Protein AF-0000000079857969 (afdb_homodimer)

Foldseek 3Di:
DEEEEEEAAQLCRVVLQVVLCVVQVFAEDELVNLLVLCVVVPNNVLSVCLVPDFLDDDDPLVPVCPPVLVVSLVVVLVSLCVSQVVHRYYYYASCCLPSVVPPPLYFYEYTYEDPVSSQVRQCVVVVDDSVVSVVVRVVVVVRRQSSNCSNRVDGRPPPVSGPYYDHCHVQPSVVVSVVVVVVSVVD/DEEEEEEAAQLCRVVLQVVLCVVQVFAEDELVNLLVLCVVVPNNVLSVCLVPVFLDDDDVLVPVCDPVLVVSLVVVLVSLCVSQVVHRYYYYASCCLPSVVPPPLYFYEYTYEDPVSSQVRQCVVVVDDSVVSVVVRVVVVVRRQSSNCSNRVDGRPPPVSGPYYDHCHVQPSVVVSVVVVVVSVVD

Sequence (374 aa):
MIISIGRQTGSGGREIAYKLSNELNFTYLNKEKLLQKAKDFGYFEEMNRLYKEKPVNSLLQAIVKNEVALEKKDNIRKIYNELTKDGDYIIVGRCANYFLRQNSDFLSVFLHASAEFKTKRIMQQENLNKQNALEYMELEDTNRESFHNYYTNEKWGDSIYYDLCIDTSKFGIEKTIKFIINAIKNLMIISIGRQTGSGGREIAYKLSNELNFTYLNKEKLLQKAKDFGYFEEMNRLYKEKPVNSLLQAIVKNEVALEKKDNIRKIYNELTKDGDYIIVGRCANYFLRQNSDFLSVFLHASAEFKTKRIMQQENLNKQNALEYMELEDTNRESFHNYYTNEKWGDSIYYDLCIDTSKFGIEKTIKFIINAIKNL

Solvent-accessible surface area (backbone atoms only — not comparable to full-atom values): 19587 Å² total; per-residue (Å²): 74,38,35,21,38,38,56,41,66,44,32,46,44,68,60,40,48,51,53,44,18,62,76,68,71,29,47,67,30,43,68,69,52,44,46,51,51,27,44,77,73,71,40,30,70,67,55,48,45,66,73,62,58,63,70,69,72,81,72,69,56,58,64,69,28,54,65,56,40,44,55,51,46,52,51,52,28,50,49,55,47,64,79,50,66,84,44,37,37,34,34,53,39,91,52,38,47,67,56,47,58,84,45,87,58,52,47,28,35,35,32,29,51,47,69,68,56,15,42,56,45,35,19,64,76,69,70,38,55,71,69,56,26,50,50,50,36,50,52,53,41,49,52,50,36,42,45,33,33,68,76,65,74,44,67,69,67,34,32,88,73,32,46,33,30,41,25,28,61,76,49,32,66,68,52,47,43,50,48,52,53,51,49,61,72,61,99,74,39,34,22,38,38,57,42,66,45,31,47,44,69,60,40,48,50,52,46,16,62,76,68,71,29,47,66,30,43,69,68,52,45,46,50,51,27,44,76,73,71,40,30,69,67,54,48,46,65,74,62,58,62,70,70,71,80,72,67,54,59,64,67,28,56,66,57,39,44,54,52,46,52,51,49,27,51,49,53,47,64,76,48,66,85,44,37,35,33,34,52,38,89,52,40,46,65,54,46,58,84,47,86,59,51,46,28,34,34,33,30,49,46,68,67,53,15,40,56,45,36,19,65,76,68,69,37,56,73,69,56,25,51,51,50,36,50,52,52,41,49,52,52,36,42,44,34,33,67,76,65,74,42,68,68,67,35,32,87,72,32,46,32,30,40,26,29,64,76,49,32,65,68,52,46,43,51,49,52,51,51,51,61,72,61,97

Structure (mmCIF, N/CA/C/O backbone):
data_AF-0000000079857969-model_v1
#
loop_
_entity.id
_entity.type
_entity.pdbx_description
1 polymer 'Cytidylate kinase'
#
loop_
_atom_site.group_PDB
_atom_site.id
_atom_site.type_symbol
_atom_site.label_atom_id
_atom_site.label_alt_id
_atom_site.label_comp_id
_atom_site.label_asym_id
_atom_site.label_entity_id
_atom_site.label_seq_id
_atom_site.pdbx_PDB_ins_code
_atom_site.Cartn_x
_atom_site.Cartn_y
_atom_site.Cartn_z
_atom_site.occupancy
_atom_site.B_iso_or_equiv
_atom_site.auth_seq_id
_atom_site.auth_comp_id
_atom_site.auth_asym_id
_atom_site.auth_atom_id
_atom_site.pdbx_PDB_model_num
ATOM 1 N N . MET A 1 1 ? 5.871 -9.617 -19.641 1 93.88 1 MET A N 1
ATOM 2 C CA . MET A 1 1 ? 5.57 -8.984 -18.359 1 93.88 1 MET A CA 1
ATOM 3 C C . MET A 1 1 ? 4.762 -9.922 -17.469 1 93.88 1 MET A C 1
ATOM 5 O O . MET A 1 1 ? 3.9 -10.656 -17.953 1 93.88 1 MET A O 1
ATOM 9 N N . ILE A 1 2 ? 5.039 -9.867 -16.188 1 97.19 2 ILE A N 1
ATOM 10 C CA . ILE A 1 2 ? 4.281 -10.641 -15.203 1 97.19 2 ILE A CA 1
ATOM 11 C C . ILE A 1 2 ? 3.691 -9.703 -14.148 1 97.19 2 ILE A C 1
ATOM 13 O O . ILE A 1 2 ? 4.367 -8.781 -13.68 1 97.19 2 ILE A O 1
ATOM 17 N N . ILE A 1 3 ? 2.439 -9.922 -13.82 1 97.94 3 ILE A N 1
ATOM 18 C CA . ILE A 1 3 ? 1.766 -9.164 -12.766 1 97.94 3 ILE A CA 1
ATOM 19 C C . ILE A 1 3 ? 1.32 -10.117 -11.656 1 97.94 3 ILE A C 1
ATOM 21 O O . ILE A 1 3 ? 0.659 -11.125 -11.914 1 97.94 3 ILE A O 1
ATOM 25 N N . SER A 1 4 ? 1.727 -9.898 -10.492 1 98.25 4 SER A N 1
ATOM 26 C CA . SER A 1 4 ? 1.215 -10.625 -9.336 1 98.25 4 SER A CA 1
ATOM 27 C C . SER A 1 4 ? 0.19 -9.797 -8.57 1 98.25 4 SER A C 1
ATOM 29 O O . SER A 1 4 ? 0.377 -8.594 -8.375 1 98.25 4 SER A O 1
ATOM 31 N N . ILE A 1 5 ? -0.85 -10.414 -8.156 1 98.38 5 ILE A N 1
ATOM 32 C CA . ILE A 1 5 ? -1.9 -9.734 -7.41 1 98.38 5 ILE A CA 1
ATOM 33 C C . ILE A 1 5 ? -2.145 -10.461 -6.086 1 98.38 5 ILE A C 1
ATOM 35 O O . ILE A 1 5 ? -2.65 -11.586 -6.07 1 98.38 5 ILE A O 1
ATOM 39 N N . GLY A 1 6 ? -1.678 -9.859 -5.012 1 97.75 6 GLY A N 1
ATOM 40 C CA . GLY A 1 6 ? -2.186 -10.195 -3.691 1 97.75 6 GLY A CA 1
ATOM 41 C C . GLY A 1 6 ? -3.473 -9.469 -3.346 1 97.75 6 GLY A C 1
ATOM 42 O O . GLY A 1 6 ? -3.709 -8.359 -3.814 1 97.75 6 GLY A O 1
ATOM 43 N N . ARG A 1 7 ? -4.27 -10.125 -2.502 1 98.44 7 ARG A N 1
ATOM 44 C CA . ARG A 1 7 ? -5.57 -9.5 -2.291 1 98.44 7 ARG A CA 1
ATOM 45 C C . ARG A 1 7 ? -6.203 -9.969 -0.985 1 98.44 7 ARG A C 1
ATOM 47 O O . ARG A 1 7 ? -6.023 -11.117 -0.583 1 98.44 7 ARG A O 1
ATOM 54 N N . GLN A 1 8 ? -6.949 -9.133 -0.367 1 98.31 8 GLN A N 1
ATOM 55 C CA . GLN A 1 8 ? -7.867 -9.531 0.695 1 98.31 8 GLN A CA 1
ATOM 56 C C . GLN A 1 8 ? -9.109 -10.211 0.124 1 98.31 8 GLN A C 1
ATOM 58 O O . GLN A 1 8 ? -9.562 -9.859 -0.967 1 98.31 8 GLN A O 1
ATOM 63 N N . THR A 1 9 ? -9.641 -11.109 0.866 1 97.94 9 THR A N 1
ATOM 64 C CA . THR A 1 9 ? -10.898 -11.734 0.482 1 97.94 9 THR A CA 1
ATOM 65 C C . THR A 1 9 ? -12.016 -10.688 0.402 1 97.94 9 THR A C 1
ATOM 67 O O . THR A 1 9 ? -12.18 -9.883 1.317 1 97.94 9 THR A O 1
ATOM 70 N N . GLY A 1 10 ? -12.68 -10.656 -0.708 1 98.31 10 GLY A N 1
ATOM 71 C CA . GLY A 1 10 ? -13.797 -9.742 -0.876 1 98.31 10 GLY A CA 1
ATOM 72 C C . GLY A 1 10 ? -13.398 -8.422 -1.513 1 98.31 10 GLY A C 1
ATOM 73 O O . GLY A 1 10 ? -14.258 -7.602 -1.842 1 98.31 10 GLY A O 1
ATOM 74 N N . SER A 1 11 ? -12.109 -8.188 -1.759 1 98.69 11 SER A N 1
ATOM 75 C CA . SER A 1 11 ? -11.633 -6.914 -2.293 1 98.69 11 SER A CA 1
ATOM 76 C C . SER A 1 11 ? -11.883 -6.812 -3.795 1 98.69 11 SER A C 1
ATOM 78 O O . SER A 1 11 ? -11.734 -5.742 -4.387 1 98.69 11 SER A O 1
ATOM 80 N N . GLY A 1 12 ? -12.219 -7.914 -4.402 1 98.19 12 GLY A N 1
ATOM 81 C CA . GLY A 1 12 ? -12.438 -7.938 -5.84 1 98.19 12 GLY A CA 1
ATOM 82 C C . GLY A 1 12 ? -11.203 -8.344 -6.625 1 98.19 12 GLY A C 1
ATOM 83 O O . GLY A 1 12 ? -11.164 -8.211 -7.848 1 98.19 12 GLY A O 1
ATOM 84 N N . GLY A 1 13 ? -10.219 -8.859 -5.93 1 97.81 13 GLY A N 1
ATOM 85 C CA . GLY A 1 13 ? -8.938 -9.172 -6.539 1 97.81 13 GLY A CA 1
ATOM 86 C C . GLY A 1 13 ? -9.047 -10.18 -7.668 1 97.81 13 GLY A C 1
ATOM 87 O O . GLY A 1 13 ? -8.422 -10.016 -8.719 1 97.81 13 GLY A O 1
ATOM 88 N N . ARG A 1 14 ? -9.859 -11.219 -7.5 1 96.69 14 ARG A N 1
ATOM 89 C CA . ARG A 1 14 ? -10.031 -12.234 -8.531 1 96.69 14 ARG A CA 1
ATOM 90 C C . ARG A 1 14 ? -10.719 -11.648 -9.766 1 96.69 14 ARG A C 1
ATOM 92 O O . ARG A 1 14 ? -10.297 -11.898 -10.891 1 96.69 14 ARG A O 1
ATOM 99 N N . GLU A 1 15 ? -11.75 -10.898 -9.523 1 97.81 15 GLU A N 1
ATOM 100 C CA . GLU A 1 15 ? -12.469 -10.258 -10.617 1 97.81 15 GLU A CA 1
ATOM 101 C C . GLU A 1 15 ? -11.562 -9.305 -11.391 1 97.81 15 GLU A C 1
ATOM 103 O O . GLU 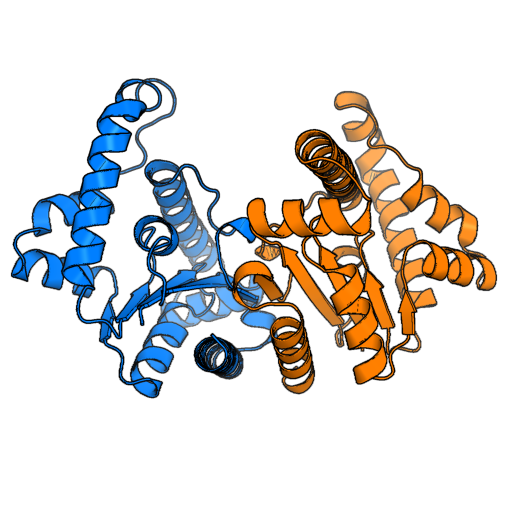A 1 15 ? -11.539 -9.328 -12.625 1 97.81 15 GLU A O 1
ATOM 108 N N . ILE A 1 16 ? -10.836 -8.516 -10.664 1 98.5 16 ILE A N 1
ATOM 109 C CA . ILE A 1 16 ? -9.93 -7.547 -11.266 1 98.5 16 ILE A CA 1
ATOM 110 C C . ILE A 1 16 ? -8.859 -8.273 -12.07 1 98.5 16 ILE A C 1
ATOM 112 O O . ILE A 1 16 ? -8.57 -7.898 -13.211 1 98.5 16 ILE A O 1
ATOM 116 N N . ALA A 1 17 ? -8.297 -9.344 -11.531 1 98.31 17 ALA A N 1
ATOM 117 C CA . ALA A 1 17 ? -7.262 -10.117 -12.211 1 98.31 17 ALA A CA 1
ATOM 118 C C . ALA A 1 17 ? -7.789 -10.711 -13.508 1 98.31 17 ALA A C 1
ATOM 120 O O . ALA A 1 17 ? -7.121 -10.641 -14.547 1 98.31 17 ALA A O 1
ATOM 121 N N . TYR A 1 18 ? -8.953 -11.227 -13.43 1 97.62 18 TYR A N 1
ATOM 122 C CA . TYR A 1 18 ? -9.562 -11.852 -14.602 1 97.62 18 TYR A CA 1
ATOM 123 C C . TYR A 1 18 ? -9.828 -10.82 -15.688 1 97.62 18 TYR A C 1
ATOM 125 O O . TYR A 1 18 ? -9.43 -11.008 -16.844 1 97.62 18 TYR A O 1
ATOM 133 N N . LYS A 1 19 ? -10.477 -9.75 -15.352 1 98.25 19 LYS A N 1
ATOM 134 C CA . LYS A 1 19 ? -10.781 -8.695 -16.312 1 98.25 19 LYS A CA 1
ATOM 135 C C . LYS A 1 19 ? -9.5 -8.094 -16.891 1 98.25 19 LYS A C 1
ATOM 137 O O . LYS A 1 19 ? -9.422 -7.82 -18.094 1 98.25 19 LYS A O 1
ATOM 142 N N . LEU A 1 20 ? -8.539 -7.867 -16.016 1 98.06 20 LEU A N 1
ATOM 143 C CA . LEU A 1 20 ? -7.254 -7.32 -16.422 1 98.06 20 LEU A CA 1
ATOM 144 C C . LEU A 1 20 ? -6.566 -8.242 -17.422 1 98.06 20 LEU A C 1
ATOM 146 O O . LEU A 1 20 ? -6.004 -7.777 -18.422 1 98.06 20 LEU A O 1
ATOM 150 N N . SER A 1 21 ? -6.613 -9.562 -17.125 1 97.88 21 SER A N 1
ATOM 151 C CA . SER A 1 21 ? -5.98 -10.531 -18.016 1 97.88 21 SER A CA 1
ATOM 152 C C . SER A 1 21 ? -6.605 -10.484 -19.406 1 97.88 21 SER A C 1
ATOM 154 O O . SER A 1 21 ? -5.902 -10.586 -20.406 1 97.88 21 SER A O 1
ATOM 156 N N . ASN A 1 22 ? -7.93 -10.297 -19.484 1 97.69 22 ASN A N 1
ATOM 157 C CA . ASN A 1 22 ? -8.625 -10.188 -20.766 1 97.69 22 ASN A CA 1
ATOM 158 C C . ASN A 1 22 ? -8.25 -8.898 -21.5 1 97.69 22 ASN A C 1
ATOM 160 O O . ASN A 1 22 ? -7.996 -8.914 -22.703 1 97.69 22 ASN A O 1
ATOM 164 N N . GLU A 1 23 ? -8.203 -7.848 -20.797 1 96.81 23 GLU A N 1
ATOM 165 C CA . GLU A 1 23 ? -7.887 -6.551 -21.391 1 96.81 23 GLU A CA 1
ATOM 166 C C . GLU A 1 23 ? -6.473 -6.531 -21.953 1 96.81 23 GLU A C 1
ATOM 168 O O . GLU A 1 23 ? -6.227 -5.918 -23 1 96.81 23 GLU A O 1
ATOM 173 N N . LEU A 1 24 ? -5.586 -7.223 -21.344 1 97 24 LEU A N 1
ATOM 174 C CA . LEU A 1 24 ? -4.18 -7.18 -21.719 1 97 24 LEU A CA 1
ATOM 175 C C . LEU A 1 24 ? -3.818 -8.359 -22.609 1 97 24 LEU A C 1
ATOM 177 O O . LEU A 1 24 ? -2.713 -8.414 -23.156 1 97 24 LEU A O 1
ATOM 181 N N . ASN A 1 25 ? -4.703 -9.289 -22.719 1 97.5 25 ASN A N 1
ATOM 182 C CA . ASN A 1 25 ? -4.438 -10.555 -23.391 1 97.5 25 ASN A CA 1
ATOM 183 C C . ASN A 1 25 ? -3.303 -11.32 -22.703 1 97.5 25 ASN A C 1
ATOM 185 O O . ASN A 1 25 ? -2.361 -11.766 -23.375 1 97.5 25 ASN A O 1
ATOM 189 N N . PHE A 1 26 ? -3.297 -11.344 -21.438 1 98.12 26 PHE A N 1
ATOM 190 C CA . PHE A 1 26 ? -2.371 -12.109 -20.609 1 98.12 26 PHE A CA 1
ATOM 191 C C . PHE A 1 26 ? -3.004 -13.414 -20.156 1 98.12 26 PHE A C 1
ATOM 193 O O . PHE A 1 26 ? -4.23 -13.547 -20.141 1 98.12 26 PHE A O 1
ATOM 200 N N . THR A 1 27 ? -2.215 -14.398 -19.797 1 98.06 27 THR A N 1
ATOM 201 C CA . THR A 1 27 ? -2.705 -15.641 -19.203 1 98.06 27 THR A CA 1
ATOM 202 C C . THR A 1 27 ? -2.986 -15.461 -17.719 1 98.06 27 THR A C 1
ATOM 204 O O . THR A 1 27 ? -2.137 -14.961 -16.969 1 98.06 27 THR A O 1
ATOM 207 N N . TYR A 1 28 ? -4.164 -15.789 -17.406 1 97.56 28 TYR A N 1
ATOM 208 C CA . TYR A 1 28 ? -4.605 -15.719 -16.016 1 97.56 28 TYR A CA 1
ATOM 209 C C . TYR A 1 28 ? -4.266 -17 -15.266 1 97.56 28 TYR A C 1
ATOM 211 O O . TYR A 1 28 ? -4.715 -18.078 -15.641 1 97.56 28 TYR A O 1
ATOM 219 N N . LEU A 1 29 ? -3.48 -16.922 -14.109 1 96.38 29 LEU A N 1
ATOM 220 C CA . LEU A 1 29 ? -3.076 -18.078 -13.32 1 96.38 29 LEU A CA 1
ATOM 221 C C . LEU A 1 29 ? -3.562 -17.938 -11.875 1 96.38 29 LEU A C 1
ATOM 223 O O . LEU A 1 29 ? -2.943 -17.234 -11.07 1 96.38 29 LEU A O 1
ATOM 227 N N . ASN A 1 30 ? -4.637 -18.578 -11.602 1 92.69 30 ASN A N 1
ATOM 228 C CA . ASN A 1 30 ? -5.016 -18.812 -10.219 1 92.69 30 ASN A CA 1
ATOM 229 C C . ASN A 1 30 ? -4.418 -20.109 -9.695 1 92.69 30 ASN A C 1
ATOM 231 O O . ASN A 1 30 ? -3.57 -20.719 -10.352 1 92.69 30 ASN A O 1
ATOM 235 N N . LYS A 1 31 ? -4.812 -20.469 -8.508 1 88.94 31 LYS A N 1
ATOM 236 C CA . LYS A 1 31 ? -4.254 -21.672 -7.887 1 88.94 31 LYS A CA 1
ATOM 237 C C . LYS A 1 31 ? -4.41 -22.875 -8.805 1 88.94 31 LYS A C 1
ATOM 239 O O . LYS A 1 31 ? -3.436 -23.578 -9.094 1 88.94 31 LYS A O 1
ATOM 244 N N . GLU A 1 32 ? -5.602 -23.109 -9.281 1 91.62 32 GLU A N 1
ATOM 245 C CA . GLU A 1 32 ? -5.898 -24.281 -10.094 1 91.62 32 GLU A CA 1
ATOM 246 C C . GLU A 1 32 ? -5.086 -24.281 -11.391 1 91.62 32 GLU A C 1
ATOM 248 O O . GLU A 1 32 ? -4.484 -25.297 -11.75 1 91.62 32 GLU A O 1
ATOM 253 N N . LYS A 1 33 ? -5.07 -23.172 -12.055 1 94.56 33 LYS A N 1
ATOM 254 C CA . LYS A 1 33 ? -4.379 -23.078 -13.344 1 94.56 33 LYS A CA 1
ATOM 255 C C . LYS A 1 33 ? -2.867 -23.156 -13.156 1 94.56 33 LYS A C 1
ATOM 257 O O . LYS A 1 33 ? -2.162 -23.719 -14 1 94.56 33 LYS A O 1
ATOM 262 N N . LEU A 1 34 ? -2.367 -22.594 -12.055 1 93.94 34 LEU A N 1
ATOM 263 C CA . LEU A 1 34 ? -0.94 -22.672 -11.766 1 93.94 34 LEU A CA 1
ATOM 264 C C . LEU A 1 34 ? -0.518 -24.109 -11.5 1 93.94 34 LEU A C 1
ATOM 266 O O . LEU A 1 34 ? 0.521 -24.562 -11.984 1 93.94 34 LEU A O 1
ATOM 270 N N . LEU A 1 35 ? -1.354 -24.844 -10.781 1 92.62 35 LEU A N 1
ATOM 271 C CA . LEU A 1 35 ? -1.062 -26.25 -10.477 1 92.62 35 LEU A CA 1
ATOM 272 C C . LEU A 1 35 ? -1.116 -27.094 -11.742 1 92.62 35 LEU A C 1
ATOM 274 O O . LEU A 1 35 ? -0.299 -28 -11.922 1 92.62 35 LEU A O 1
ATOM 278 N N . GLN A 1 36 ? -2.08 -26.781 -12.578 1 95.5 36 GLN A N 1
ATOM 279 C CA . GLN A 1 36 ? -2.17 -27.5 -13.852 1 95.5 36 GLN A CA 1
ATOM 280 C C . GLN A 1 36 ? -0.929 -27.25 -14.703 1 95.5 36 GLN A C 1
ATOM 282 O O . GLN A 1 36 ? -0.369 -28.188 -15.273 1 95.5 36 GLN A O 1
ATOM 287 N N . LYS A 1 37 ? -0.554 -26.016 -14.766 1 95.44 37 LYS A N 1
ATOM 288 C CA . LYS A 1 37 ? 0.648 -25.688 -15.523 1 95.44 37 LYS A CA 1
ATOM 289 C C . LYS A 1 37 ? 1.877 -26.375 -14.938 1 95.44 37 LYS A C 1
ATOM 291 O O . LYS A 1 37 ? 2.723 -26.891 -15.672 1 95.44 37 LYS A O 1
ATOM 296 N N . ALA A 1 38 ? 1.981 -26.328 -13.617 1 95.25 38 ALA A N 1
ATOM 297 C CA . ALA A 1 38 ? 3.082 -27 -12.93 1 95.25 38 ALA A CA 1
ATOM 298 C C . ALA A 1 38 ? 3.107 -28.5 -13.258 1 95.25 38 ALA A C 1
ATOM 300 O O . ALA A 1 38 ? 4.18 -29.078 -13.453 1 95.25 38 ALA A O 1
ATOM 301 N N . LYS A 1 39 ? 1.95 -29.062 -13.32 1 95.5 39 LYS A N 1
ATOM 302 C CA . LYS A 1 39 ? 1.839 -30.469 -13.68 1 95.5 39 LYS A CA 1
ATOM 303 C C . LYS A 1 39 ? 2.379 -30.719 -15.086 1 95.5 39 LYS A C 1
ATOM 305 O O . LYS A 1 39 ? 3.15 -31.656 -15.305 1 95.5 39 LYS A O 1
ATOM 310 N N . ASP A 1 40 ? 2.008 -29.891 -16.016 1 95.94 40 ASP A N 1
ATOM 311 C CA . ASP A 1 40 ? 2.43 -30.016 -17.406 1 95.94 40 ASP A CA 1
ATOM 312 C C . ASP A 1 40 ? 3.949 -29.906 -17.531 1 95.94 40 ASP A C 1
ATOM 314 O O . ASP A 1 40 ? 4.539 -30.5 -18.438 1 95.94 40 ASP A O 1
ATOM 318 N N . PHE A 1 41 ? 4.605 -29.219 -16.625 1 95.56 41 PHE A N 1
ATOM 319 C CA . PHE A 1 41 ? 6.043 -29 -16.688 1 95.56 41 PHE A CA 1
ATOM 320 C C . PHE A 1 41 ? 6.781 -29.922 -15.734 1 95.56 41 PHE A C 1
ATOM 322 O O . PHE A 1 41 ? 8 -29.844 -15.594 1 95.56 41 PHE A O 1
ATOM 329 N N . GLY A 1 42 ? 6.023 -30.766 -14.984 1 94.75 42 GLY A N 1
ATOM 330 C CA . GLY A 1 42 ? 6.629 -31.766 -14.125 1 94.75 42 GLY A CA 1
ATOM 331 C C . GLY A 1 42 ? 6.953 -31.25 -12.742 1 94.75 42 GLY A C 1
ATOM 332 O O . GLY A 1 42 ? 7.805 -31.797 -12.047 1 94.75 42 GLY A O 1
ATOM 333 N N . TYR A 1 43 ? 6.32 -30.141 -12.297 1 94.44 43 TYR A N 1
ATOM 334 C CA . TYR A 1 43 ? 6.613 -29.531 -11.008 1 94.44 43 TYR A CA 1
ATOM 335 C C . TYR A 1 43 ? 5.402 -29.609 -10.078 1 94.44 43 TYR A C 1
ATOM 337 O O . TYR A 1 43 ? 5.281 -28.828 -9.133 1 94.44 43 TYR A O 1
ATOM 345 N N . PHE A 1 44 ? 4.453 -30.422 -10.32 1 91.81 44 PHE A N 1
ATOM 346 C CA . PHE A 1 44 ? 3.189 -30.469 -9.594 1 91.81 44 PHE A CA 1
ATOM 347 C C . PHE A 1 44 ? 3.43 -30.703 -8.109 1 91.81 44 PHE A C 1
ATOM 349 O O . PHE A 1 44 ? 2.875 -30 -7.27 1 91.81 44 PHE A O 1
ATOM 356 N N . GLU A 1 45 ? 4.246 -31.656 -7.773 1 88.88 45 GLU A N 1
ATOM 357 C CA . GLU A 1 45 ? 4.449 -32.031 -6.375 1 88.88 45 GLU A CA 1
ATOM 358 C C . GLU A 1 45 ? 5.039 -30.859 -5.582 1 88.88 45 GLU A C 1
ATOM 360 O O . GLU A 1 45 ? 4.586 -30.562 -4.477 1 88.88 45 GLU A O 1
ATOM 365 N N . GLU A 1 46 ? 6.012 -30.234 -6.145 1 87.5 46 GLU A N 1
ATOM 366 C CA . GLU A 1 46 ? 6.656 -29.109 -5.48 1 87.5 46 GLU A CA 1
ATOM 367 C C . GLU A 1 46 ? 5.672 -27.969 -5.258 1 87.5 46 GLU A C 1
ATOM 369 O O . GLU A 1 46 ? 5.586 -27.422 -4.156 1 87.5 46 GLU A O 1
ATOM 374 N N . MET A 1 47 ? 4.867 -27.672 -6.281 1 87.5 47 MET A N 1
ATOM 375 C CA . MET A 1 47 ? 3.93 -26.547 -6.199 1 87.5 47 MET A CA 1
ATOM 376 C C . MET A 1 47 ? 2.734 -26.906 -5.32 1 87.5 47 MET A C 1
ATOM 378 O O . MET A 1 47 ? 2.205 -26.047 -4.613 1 87.5 47 MET A O 1
ATOM 382 N N . ASN A 1 48 ? 2.355 -28.125 -5.406 1 85.06 48 ASN A N 1
ATOM 383 C CA . ASN A 1 48 ? 1.237 -28.578 -4.586 1 85.06 48 ASN A CA 1
ATOM 384 C C . ASN A 1 48 ? 1.567 -28.5 -3.098 1 85.06 48 ASN A C 1
ATOM 386 O O . ASN A 1 48 ? 0.691 -28.219 -2.275 1 85.06 48 ASN A O 1
ATOM 390 N N . ARG A 1 49 ? 2.746 -28.812 -2.785 1 78.88 49 ARG A N 1
ATOM 391 C CA . ARG A 1 49 ? 3.199 -28.688 -1.403 1 78.88 49 ARG A CA 1
ATOM 392 C C . ARG A 1 49 ? 3.084 -27.266 -0.903 1 78.88 49 ARG A C 1
ATOM 394 O O . ARG A 1 49 ? 2.75 -27.031 0.261 1 78.88 49 ARG A O 1
ATOM 401 N N . LEU A 1 50 ? 3.35 -26.312 -1.8 1 77 50 LEU A N 1
ATOM 402 C CA . LEU A 1 50 ? 3.203 -24.891 -1.482 1 77 50 LEU A CA 1
ATOM 403 C C . LEU A 1 50 ? 1.775 -24.578 -1.046 1 77 50 LEU A C 1
ATOM 405 O O . LEU A 1 50 ? 1.563 -23.781 -0.127 1 77 50 LEU A O 1
ATOM 409 N N . TYR A 1 51 ? 0.844 -25.25 -1.544 1 74.81 51 TYR A N 1
ATOM 410 C CA . TYR A 1 51 ? -0.557 -24.938 -1.288 1 74.81 51 TYR A CA 1
ATOM 411 C C . TYR A 1 51 ? -1.088 -25.734 -0.104 1 74.81 51 TYR A C 1
ATOM 413 O O . TYR A 1 51 ? -2.076 -25.344 0.521 1 74.81 51 TYR A O 1
ATOM 421 N N . LYS A 1 52 ? -0.516 -26.859 0.16 1 66.62 52 LYS A N 1
ATOM 422 C CA . LYS A 1 52 ? -1.02 -27.734 1.219 1 66.62 52 LYS A CA 1
ATOM 423 C C . LYS A 1 52 ? -0.285 -27.484 2.533 1 66.62 52 LYS A C 1
ATOM 425 O O . LYS A 1 52 ? -0.746 -27.906 3.598 1 66.62 52 LYS A O 1
ATOM 430 N N . GLU A 1 53 ? 0.92 -26.984 2.434 1 57.62 53 GLU A N 1
ATOM 431 C CA . GLU A 1 53 ? 1.7 -26.844 3.66 1 57.62 53 GLU A CA 1
ATOM 432 C C . GLU A 1 53 ? 1.065 -25.828 4.598 1 57.62 53 GLU A C 1
ATOM 434 O O . GLU A 1 53 ? 0.733 -24.703 4.18 1 57.62 53 GLU A O 1
ATOM 439 N N . LYS A 1 54 ? 0.383 -26.422 5.598 1 55.78 54 LYS A N 1
ATOM 440 C CA . LYS A 1 54 ? -0.189 -25.625 6.684 1 55.78 54 LYS A CA 1
ATOM 441 C C . LYS A 1 54 ? 0.905 -25.031 7.57 1 55.78 54 LYS A C 1
ATOM 443 O O . LYS A 1 54 ? 1.961 -25.641 7.75 1 55.78 54 LYS A O 1
ATOM 448 N N . PRO A 1 55 ? 0.788 -23.641 7.875 1 49.75 55 PRO A N 1
ATOM 449 C CA . PRO A 1 55 ? 1.775 -23.094 8.812 1 49.75 55 PRO A CA 1
ATOM 450 C C . PRO A 1 55 ? 1.99 -24 10.031 1 49.75 55 PRO A C 1
ATOM 452 O O . PRO A 1 55 ? 1.024 -24.5 10.602 1 49.75 55 PRO A O 1
ATOM 455 N N . VAL A 1 56 ? 3.117 -24.828 10.07 1 43.09 56 VAL A N 1
ATOM 456 C CA . VAL A 1 56 ? 3.396 -25.594 11.289 1 43.09 56 VAL A CA 1
ATOM 457 C C . VAL A 1 56 ? 3.424 -24.656 12.492 1 43.09 56 VAL A C 1
ATOM 459 O O . VAL A 1 56 ? 3.744 -23.469 12.352 1 43.09 56 VAL A O 1
ATOM 462 N N . ASN A 1 57 ? 2.967 -25.031 13.68 1 45.16 57 ASN A N 1
ATOM 463 C CA . ASN A 1 57 ? 3.086 -24.359 14.969 1 45.16 57 ASN A CA 1
ATOM 464 C C . ASN A 1 57 ? 4.449 -23.688 15.125 1 45.16 57 ASN A C 1
ATOM 466 O O . ASN A 1 57 ? 5.398 -24.031 14.422 1 45.16 57 ASN A O 1
ATOM 470 N N . SER A 1 58 ? 4.801 -22.75 16.219 1 41.62 58 SER A N 1
ATOM 471 C CA . SER A 1 58 ? 5.801 -21.734 16.531 1 41.62 58 SER A CA 1
ATOM 472 C C . SER A 1 58 ? 7.215 -22.281 16.391 1 41.62 58 SER A C 1
ATOM 474 O O . SER A 1 58 ? 8.07 -21.656 15.75 1 41.62 58 SER A O 1
ATOM 476 N N . LEU A 1 59 ? 7.828 -23.172 17.453 1 39.38 59 LEU A N 1
ATOM 477 C CA . LEU A 1 59 ? 9.18 -23.406 17.953 1 39.38 59 LEU A CA 1
ATOM 478 C C . LEU A 1 59 ? 10 -24.203 16.953 1 39.38 59 LEU A C 1
ATOM 480 O O . LEU A 1 59 ? 11.156 -23.875 16.688 1 39.38 59 LEU A O 1
ATOM 484 N N . LEU A 1 60 ? 9.766 -25.438 16.656 1 39.81 60 LEU A N 1
ATOM 485 C CA . LEU A 1 60 ? 10.539 -26.344 15.828 1 39.81 60 LEU A CA 1
ATOM 486 C C . LEU A 1 60 ? 10.625 -25.844 14.391 1 39.81 60 LEU A C 1
ATOM 488 O O . LEU A 1 60 ? 11.648 -26.016 13.727 1 39.81 60 LEU A O 1
ATOM 492 N N . GLN A 1 61 ? 9.688 -25.203 13.742 1 41.59 61 GLN A N 1
ATOM 493 C CA . GLN A 1 61 ? 9.555 -24.672 12.383 1 41.59 61 GLN A CA 1
ATOM 494 C C . GLN A 1 61 ? 10.492 -23.5 12.156 1 41.59 61 GLN A C 1
ATOM 496 O O . GLN A 1 61 ? 10.828 -23.172 11.016 1 41.59 61 GLN A O 1
ATOM 501 N N . ALA A 1 62 ? 10.734 -22.812 13.172 1 45.34 62 ALA A N 1
ATOM 502 C CA . ALA A 1 62 ? 11.75 -21.766 13.188 1 45.34 62 ALA A CA 1
ATOM 503 C C . ALA A 1 62 ? 13.125 -22.328 12.844 1 45.34 62 ALA A C 1
ATOM 505 O O . ALA A 1 62 ? 13.891 -21.703 12.102 1 45.34 62 ALA A O 1
ATOM 506 N N . ILE A 1 63 ? 13.539 -23.344 13.625 1 43.09 63 ILE A N 1
ATOM 507 C CA . ILE A 1 63 ? 14.875 -23.938 13.555 1 43.09 63 ILE A CA 1
ATOM 508 C C . ILE A 1 63 ? 15.062 -24.625 12.211 1 43.09 63 ILE A C 1
ATOM 510 O O . ILE A 1 63 ? 16.094 -24.469 11.562 1 43.09 63 ILE A O 1
ATOM 514 N N . VAL A 1 64 ? 14.469 -25.812 11.891 1 42 64 VAL A N 1
ATOM 515 C CA . VAL A 1 64 ? 14.633 -26.688 10.734 1 42 64 VAL A CA 1
ATOM 516 C C . VAL A 1 64 ? 14.516 -25.859 9.453 1 42 64 VAL A C 1
ATOM 518 O O . VAL A 1 64 ? 14.875 -26.344 8.367 1 42 64 VAL A O 1
ATOM 521 N N . LYS A 1 65 ? 13.875 -24.641 9.484 1 50.25 65 LYS A N 1
ATOM 522 C CA . LYS A 1 65 ? 13.359 -23.812 8.391 1 50.25 65 LYS A CA 1
ATOM 523 C C . LYS A 1 65 ? 14.484 -23.047 7.703 1 50.25 65 LYS A C 1
ATOM 525 O O . LYS A 1 65 ? 14.375 -22.688 6.527 1 50.25 65 LYS A O 1
ATOM 530 N N . ASN A 1 66 ? 15.445 -22.766 8.531 1 54.69 66 ASN A N 1
ATOM 531 C CA . ASN A 1 66 ? 16.203 -21.703 7.863 1 54.69 66 ASN A CA 1
ATOM 532 C C . ASN A 1 66 ? 16.844 -22.203 6.574 1 54.69 66 ASN A C 1
ATOM 534 O O . ASN A 1 66 ? 16.688 -21.594 5.52 1 54.69 66 ASN A O 1
ATOM 538 N N . GLU A 1 67 ? 17.672 -23.172 6.766 1 49.19 67 GLU A N 1
ATOM 539 C CA . GLU A 1 67 ? 18.391 -23.609 5.57 1 49.19 67 GLU A CA 1
ATOM 540 C C . GLU A 1 67 ? 17.484 -24.375 4.617 1 49.19 67 GLU A C 1
ATOM 542 O O . GLU A 1 67 ? 17.5 -24.141 3.404 1 49.19 67 GLU A O 1
ATOM 547 N N . VAL A 1 68 ? 16.734 -25.375 5.137 1 52.69 68 VAL A N 1
ATOM 548 C CA . VAL A 1 68 ? 15.758 -26.125 4.348 1 52.69 68 VAL A CA 1
ATOM 549 C C . VAL A 1 68 ? 14.695 -25.172 3.803 1 52.69 68 VAL A C 1
ATOM 551 O O . VAL A 1 68 ? 14.258 -25.312 2.658 1 52.69 68 VAL A O 1
ATOM 554 N N . ALA A 1 69 ? 14.586 -24.203 4.617 1 64.25 69 ALA A N 1
ATOM 555 C CA . ALA A 1 69 ? 13.602 -23.203 4.199 1 64.25 69 ALA A CA 1
ATOM 556 C C . ALA A 1 69 ? 14.125 -22.375 3.027 1 64.25 69 ALA A C 1
ATOM 558 O O . ALA A 1 69 ? 13.398 -22.109 2.064 1 64.25 69 ALA A O 1
ATOM 559 N N . LEU A 1 70 ? 15.422 -22.234 3.139 1 68.25 70 LEU A N 1
ATOM 560 C CA . LEU A 1 70 ? 16.016 -21.453 2.066 1 68.25 70 LEU A CA 1
ATOM 561 C C . LEU A 1 70 ? 16.062 -22.234 0.766 1 68.25 70 LEU A C 1
ATOM 563 O O . LEU A 1 70 ? 15.758 -21.703 -0.303 1 68.25 70 LEU A O 1
ATOM 567 N N . GLU A 1 71 ? 16.531 -23.516 0.857 1 73.81 71 GLU A N 1
ATOM 568 C CA . GLU A 1 71 ? 16.578 -24.359 -0.333 1 73.81 71 GLU A CA 1
ATOM 569 C C . GLU A 1 71 ? 15.195 -24.547 -0.937 1 73.81 71 GLU A C 1
ATOM 571 O O . GLU A 1 71 ? 15.031 -24.516 -2.16 1 73.81 71 GLU A O 1
ATOM 576 N N . LYS A 1 72 ? 14.305 -24.703 -0.114 1 81.06 72 LYS A N 1
ATOM 577 C CA . LYS A 1 72 ? 12.93 -24.844 -0.572 1 81.06 72 LYS A CA 1
ATOM 578 C C . LYS A 1 72 ? 12.445 -23.562 -1.268 1 81.06 72 LYS A C 1
ATOM 580 O O . LYS A 1 72 ? 11.836 -23.625 -2.336 1 81.06 72 LYS A O 1
ATOM 585 N N . LYS A 1 73 ? 12.891 -22.469 -0.791 1 85.94 73 LYS A N 1
ATOM 586 C CA . LYS A 1 73 ? 12.5 -21.203 -1.384 1 85.94 73 LYS A CA 1
ATOM 587 C C . LYS A 1 73 ? 13.148 -21.016 -2.754 1 85.94 73 LYS A C 1
ATOM 589 O O . LYS A 1 73 ? 12.492 -20.547 -3.693 1 85.94 73 LYS A O 1
ATOM 594 N N . ASP A 1 74 ? 14.398 -21.391 -2.789 1 89.94 74 ASP A N 1
ATOM 595 C CA . ASP A 1 74 ? 15.109 -21.25 -4.055 1 89.94 74 ASP A CA 1
ATOM 596 C C . ASP A 1 74 ? 14.5 -22.141 -5.133 1 89.94 74 ASP A C 1
ATOM 598 O O . ASP A 1 74 ? 14.406 -21.734 -6.297 1 89.94 74 ASP A O 1
ATOM 602 N N . ASN A 1 75 ? 14.117 -23.266 -4.73 1 90.75 75 ASN A N 1
ATOM 603 C CA . ASN A 1 75 ? 13.484 -24.188 -5.672 1 90.75 75 ASN A CA 1
ATOM 604 C C . ASN A 1 75 ? 12.141 -23.641 -6.16 1 90.75 75 ASN A C 1
ATOM 606 O O . ASN A 1 75 ? 11.852 -23.688 -7.359 1 90.75 75 ASN A O 1
ATOM 610 N N . ILE A 1 76 ? 11.367 -23.109 -5.328 1 91.31 76 ILE A N 1
ATOM 611 C CA . ILE A 1 76 ? 10.078 -22.547 -5.695 1 91.31 76 ILE A CA 1
ATOM 612 C C . ILE A 1 76 ? 10.281 -21.359 -6.637 1 91.31 76 ILE A C 1
ATOM 614 O O . ILE A 1 76 ? 9.562 -21.219 -7.633 1 91.31 76 ILE A O 1
ATOM 618 N N . ARG A 1 77 ? 11.234 -20.594 -6.312 1 94.12 77 ARG A N 1
ATOM 619 C CA . ARG A 1 77 ? 11.578 -19.469 -7.168 1 94.12 77 ARG A CA 1
ATOM 620 C C . ARG A 1 77 ? 11.922 -19.922 -8.578 1 94.12 77 ARG A C 1
ATOM 622 O O . ARG A 1 77 ? 11.438 -19.359 -9.562 1 94.12 77 ARG A O 1
ATOM 629 N N . LYS A 1 78 ? 12.75 -20.938 -8.602 1 95 78 LYS A N 1
ATOM 630 C CA . LYS A 1 78 ? 13.133 -21.5 -9.891 1 95 78 LYS A CA 1
ATOM 631 C C . LYS A 1 78 ? 11.906 -21.984 -10.664 1 95 78 LYS A C 1
ATOM 633 O O . LYS A 1 78 ? 11.789 -21.75 -11.867 1 95 78 LYS A O 1
ATOM 638 N N . ILE A 1 79 ? 11.055 -22.625 -10.023 1 95.06 79 ILE A N 1
ATOM 639 C CA . ILE A 1 79 ? 9.859 -23.188 -10.648 1 95.06 79 ILE A CA 1
ATOM 640 C C . ILE A 1 79 ? 8.977 -22.047 -11.164 1 95.06 79 ILE A C 1
ATOM 642 O O . ILE A 1 79 ? 8.523 -22.078 -12.312 1 95.06 79 ILE A O 1
ATOM 646 N N . TYR A 1 80 ? 8.711 -21.031 -10.367 1 95.62 80 TYR A N 1
ATOM 647 C CA . TYR A 1 80 ? 7.918 -19.875 -10.781 1 95.62 80 TYR A CA 1
ATOM 648 C C . TYR A 1 80 ? 8.492 -19.25 -12.047 1 95.62 80 TYR A C 1
ATOM 650 O O . TYR A 1 80 ? 7.754 -18.922 -12.984 1 95.62 80 TYR A O 1
ATOM 658 N N . ASN A 1 81 ? 9.805 -19.156 -12.055 1 96.5 81 ASN A N 1
ATOM 659 C CA . ASN A 1 81 ? 10.453 -18.547 -13.211 1 96.5 81 ASN A CA 1
ATOM 660 C C . ASN A 1 81 ? 10.312 -19.422 -14.453 1 96.5 81 ASN A C 1
ATOM 662 O O . ASN A 1 81 ? 10.102 -18.906 -15.555 1 96.5 81 ASN A O 1
ATOM 666 N N . GLU A 1 82 ? 10.398 -20.688 -14.25 1 96.31 82 GLU A N 1
ATOM 667 C CA . GLU A 1 82 ? 10.227 -21.609 -15.367 1 96.31 82 GLU A CA 1
ATOM 668 C C . GLU A 1 82 ? 8.797 -21.547 -15.906 1 96.31 82 GLU A C 1
ATOM 670 O O . GLU A 1 82 ? 8.586 -21.5 -17.125 1 96.31 82 GLU A O 1
ATOM 675 N N . LEU A 1 83 ? 7.871 -21.531 -15.055 1 96.12 83 LEU A N 1
ATOM 676 C CA . LEU A 1 83 ? 6.461 -21.578 -15.438 1 96.12 83 LEU A CA 1
ATOM 677 C C . LEU A 1 83 ? 6.043 -20.281 -16.125 1 96.12 83 LEU A C 1
ATOM 679 O O . LEU A 1 83 ? 5.086 -20.266 -16.906 1 96.12 83 LEU A O 1
ATOM 683 N N . THR A 1 84 ? 6.773 -19.188 -15.836 1 96.56 84 THR A N 1
ATOM 684 C CA . THR A 1 84 ? 6.316 -17.891 -16.328 1 96.56 84 THR A CA 1
ATOM 685 C C . THR A 1 84 ? 7.332 -17.281 -17.281 1 96.56 84 THR A C 1
ATOM 687 O O . THR A 1 84 ? 7.301 -16.078 -17.547 1 96.56 84 THR A O 1
ATOM 690 N N . LYS A 1 85 ? 8.234 -18.047 -17.781 1 95 85 LYS A N 1
ATOM 691 C CA . LYS A 1 85 ? 9.375 -17.578 -18.578 1 95 85 LYS A CA 1
ATOM 692 C C . LYS A 1 85 ? 8.906 -16.922 -19.875 1 95 85 LYS A C 1
ATOM 694 O O . LYS A 1 85 ? 9.586 -16.047 -20.406 1 95 85 LYS A O 1
ATOM 699 N N . ASP A 1 86 ? 7.711 -17.312 -20.375 1 93.81 86 ASP A N 1
ATOM 700 C CA . ASP A 1 86 ? 7.227 -16.812 -21.656 1 93.81 86 ASP A CA 1
ATOM 701 C C . ASP A 1 86 ? 6.543 -15.461 -21.484 1 93.81 86 ASP A C 1
ATOM 703 O O . ASP A 1 86 ? 6.215 -14.805 -22.484 1 93.81 86 ASP A O 1
ATOM 707 N N . GLY A 1 87 ? 6.234 -15.062 -20.359 1 94.75 87 GLY A N 1
ATOM 708 C CA . GLY A 1 87 ? 5.676 -13.75 -20.078 1 94.75 87 GLY A CA 1
ATOM 709 C C . GLY A 1 87 ? 4.184 -13.664 -20.344 1 94.75 87 GLY A C 1
ATOM 710 O O . GLY A 1 87 ? 3.57 -14.641 -20.781 1 94.75 87 GLY A O 1
ATOM 711 N N . ASP A 1 88 ? 3.674 -12.492 -19.906 1 96.88 88 ASP A N 1
ATOM 712 C CA . ASP A 1 88 ? 2.275 -12.141 -20.125 1 96.88 88 ASP A CA 1
ATOM 713 C C . ASP A 1 88 ? 1.351 -12.977 -19.234 1 96.88 88 ASP A C 1
ATOM 715 O O . ASP A 1 88 ? 0.431 -13.625 -19.734 1 96.88 88 ASP A O 1
ATOM 719 N N . TYR A 1 89 ? 1.674 -12.969 -17.953 1 97.88 89 TYR A N 1
ATOM 720 C CA . TYR A 1 89 ? 0.881 -13.672 -16.953 1 97.88 89 TYR A CA 1
ATOM 721 C C . TYR A 1 89 ? 0.339 -12.711 -15.914 1 97.88 89 TYR A C 1
ATOM 723 O O . TYR A 1 89 ? 0.986 -11.711 -15.586 1 97.88 89 TYR A O 1
ATOM 731 N N . ILE A 1 90 ? -0.796 -12.977 -15.438 1 98.25 90 ILE A N 1
ATOM 732 C CA . ILE A 1 90 ? -1.318 -12.445 -14.188 1 98.25 90 ILE A CA 1
ATOM 733 C C . ILE A 1 90 ? -1.491 -13.57 -13.18 1 98.25 90 ILE A C 1
ATOM 735 O O . ILE A 1 90 ? -2.246 -14.516 -13.414 1 98.25 90 ILE A O 1
ATOM 739 N N . ILE A 1 91 ? -0.787 -13.516 -12.141 1 97.44 91 ILE A N 1
ATOM 740 C CA . ILE A 1 91 ? -0.802 -14.555 -11.125 1 97.44 91 ILE A CA 1
ATOM 741 C C . ILE A 1 91 ? -1.452 -14.016 -9.852 1 97.44 91 ILE A C 1
ATOM 743 O O . ILE A 1 91 ? -1.08 -12.953 -9.352 1 97.44 91 ILE A O 1
ATOM 747 N N . VAL A 1 92 ? -2.387 -14.719 -9.297 1 96.62 92 VAL A N 1
ATOM 748 C CA . VAL A 1 92 ? -3.094 -14.273 -8.102 1 96.62 92 VAL A CA 1
ATOM 749 C C . VAL A 1 92 ? -2.643 -15.094 -6.891 1 96.62 92 VAL A C 1
ATOM 751 O O . VAL A 1 92 ? -2.875 -16.297 -6.832 1 96.62 92 VAL A O 1
ATOM 754 N N . GLY A 1 93 ? -2.023 -14.367 -5.992 1 92.69 93 GLY A N 1
ATOM 755 C CA . GLY A 1 93 ? -1.68 -14.984 -4.723 1 92.69 93 GLY A CA 1
ATOM 756 C C . GLY A 1 93 ? -0.427 -15.836 -4.793 1 92.69 93 GLY A C 1
ATOM 757 O O . GLY A 1 93 ? 0.498 -15.531 -5.547 1 92.69 93 GLY A O 1
ATOM 758 N N . ARG A 1 94 ? -0.263 -16.609 -3.625 1 86.69 94 ARG A N 1
ATOM 759 C CA . ARG A 1 94 ? 0.719 -17.672 -3.459 1 86.69 94 ARG A CA 1
ATOM 760 C C . ARG A 1 94 ? 2.139 -17.125 -3.492 1 86.69 94 ARG A C 1
ATOM 762 O O . ARG A 1 94 ? 3.023 -17.703 -4.129 1 86.69 94 ARG A O 1
ATOM 769 N N . CYS A 1 95 ? 2.301 -16 -2.967 1 91.94 95 CYS A N 1
ATOM 770 C CA . CYS A 1 95 ? 3.611 -15.406 -2.73 1 91.94 95 CYS A CA 1
ATOM 771 C C . CYS A 1 95 ? 4.316 -15.102 -4.047 1 91.94 95 CYS A C 1
ATOM 773 O O . CYS A 1 95 ? 5.547 -15.031 -4.098 1 91.94 95 CYS A O 1
ATOM 775 N N . ALA A 1 96 ? 3.543 -14.977 -5.086 1 94.94 96 ALA A N 1
ATOM 776 C CA . ALA A 1 96 ? 4.152 -14.672 -6.375 1 94.94 96 ALA A CA 1
ATOM 777 C C . ALA A 1 96 ? 4.91 -13.344 -6.316 1 94.94 96 ALA A C 1
ATOM 779 O O . ALA A 1 96 ? 5.938 -13.18 -6.98 1 94.94 96 ALA A O 1
ATOM 780 N N . ASN A 1 97 ? 4.387 -12.344 -5.531 1 96.56 97 ASN A N 1
ATOM 781 C CA . ASN A 1 97 ? 5.078 -11.07 -5.363 1 96.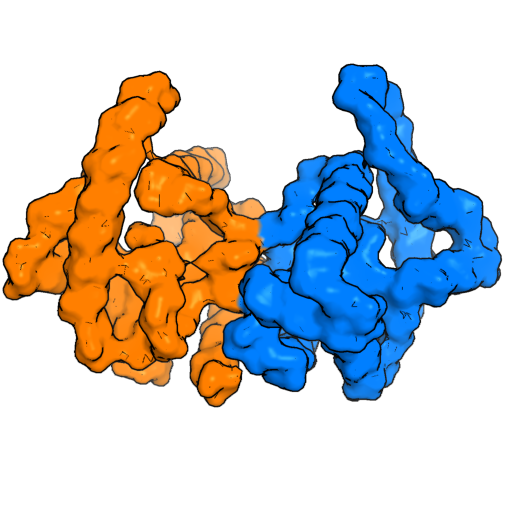56 97 ASN A CA 1
ATOM 782 C C . ASN A 1 97 ? 6.496 -11.266 -4.832 1 96.56 97 ASN A C 1
ATOM 784 O O . ASN A 1 97 ? 7.395 -10.484 -5.145 1 96.56 97 ASN A O 1
ATOM 788 N N . TYR A 1 98 ? 6.672 -12.273 -4.02 1 95.62 98 TYR A N 1
ATOM 789 C CA . TYR A 1 98 ? 7.957 -12.562 -3.398 1 95.62 98 TYR A CA 1
ATOM 790 C C . TYR A 1 98 ? 8.852 -13.359 -4.344 1 95.62 98 TYR A C 1
ATOM 792 O O . TYR A 1 98 ? 10 -12.984 -4.586 1 95.62 98 TYR A O 1
ATOM 800 N N . PHE A 1 99 ? 8.336 -14.391 -4.91 1 94.94 99 PHE A N 1
ATOM 801 C CA . PHE A 1 99 ? 9.156 -15.344 -5.648 1 94.94 99 PHE A CA 1
ATOM 802 C C . PHE A 1 99 ? 9.539 -14.781 -7.012 1 94.94 99 PHE A C 1
ATOM 804 O O . PHE A 1 99 ? 10.57 -15.164 -7.578 1 94.94 99 PHE A O 1
ATOM 811 N N . LEU A 1 100 ? 8.789 -13.828 -7.551 1 96.75 100 LEU A N 1
ATOM 812 C CA . LEU A 1 100 ? 9.047 -13.328 -8.898 1 96.75 100 LEU A CA 1
ATOM 813 C C . LEU A 1 100 ? 9.617 -11.914 -8.859 1 96.75 100 LEU A C 1
ATOM 815 O O . LEU A 1 100 ? 9.828 -11.289 -9.898 1 96.75 100 LEU A O 1
ATOM 819 N N . ARG A 1 101 ? 9.961 -11.359 -7.699 1 94.69 101 ARG A N 1
ATOM 820 C CA . ARG A 1 101 ? 10.297 -9.961 -7.477 1 94.69 101 ARG A CA 1
ATOM 821 C C . ARG A 1 101 ? 11.609 -9.586 -8.172 1 94.69 101 ARG A C 1
ATOM 823 O O . ARG A 1 101 ? 11.891 -8.406 -8.383 1 94.69 101 ARG A O 1
ATOM 830 N N . GLN A 1 102 ? 12.391 -10.539 -8.562 1 92.5 102 GLN A N 1
ATOM 831 C CA . GLN A 1 102 ? 13.688 -10.266 -9.18 1 92.5 102 GLN A CA 1
ATOM 832 C C . GLN A 1 102 ? 13.539 -10.062 -10.688 1 92.5 102 GLN A C 1
ATOM 834 O O . GLN A 1 102 ? 14.484 -9.633 -11.352 1 92.5 102 GLN A O 1
ATOM 839 N N . ASN A 1 103 ? 12.391 -10.375 -11.156 1 92.81 103 ASN A N 1
ATOM 840 C CA . ASN A 1 103 ? 12.148 -10.164 -12.586 1 92.81 103 ASN A CA 1
ATOM 841 C C . ASN A 1 103 ? 12.031 -8.68 -12.922 1 92.81 103 ASN A C 1
ATOM 843 O O . ASN A 1 103 ? 11.367 -7.926 -12.203 1 92.81 103 ASN A O 1
ATOM 847 N N . SER A 1 104 ? 12.664 -8.172 -13.945 1 87.56 104 SER A N 1
ATOM 848 C CA . SER A 1 104 ? 12.695 -6.762 -14.328 1 87.56 104 SER A CA 1
ATOM 849 C C . SER A 1 104 ? 11.336 -6.297 -14.844 1 87.56 104 SER A C 1
ATOM 851 O O . SER A 1 104 ? 10.945 -5.145 -14.641 1 87.56 104 SER A O 1
ATOM 853 N N . ASP A 1 105 ? 10.648 -7.145 -15.578 1 93.38 105 ASP A N 1
ATOM 854 C CA . ASP A 1 105 ? 9.336 -6.816 -16.109 1 93.38 105 ASP A CA 1
ATOM 855 C C . ASP A 1 105 ? 8.227 -7.418 -15.258 1 93.38 105 ASP A C 1
ATOM 857 O O . ASP A 1 105 ? 7.477 -8.281 -15.719 1 93.38 105 ASP A O 1
ATOM 861 N N . PHE A 1 106 ? 8.211 -6.996 -14.055 1 96.5 106 PHE A N 1
ATOM 862 C CA . PHE A 1 106 ? 7.328 -7.555 -13.039 1 96.5 106 PHE A CA 1
ATOM 863 C C . PHE A 1 106 ? 6.637 -6.445 -12.258 1 96.5 106 PHE A C 1
ATOM 865 O O . PHE A 1 106 ? 7.258 -5.43 -11.93 1 96.5 106 PHE A O 1
ATOM 872 N N . LEU A 1 107 ? 5.355 -6.559 -12.047 1 97.5 107 LEU A N 1
ATOM 873 C CA . LEU A 1 107 ? 4.566 -5.641 -11.234 1 97.5 107 LEU A CA 1
ATOM 874 C C . LEU A 1 107 ? 3.822 -6.395 -10.133 1 97.5 107 LEU A C 1
ATOM 876 O O . LEU A 1 107 ? 3.082 -7.34 -10.414 1 97.5 107 LEU A O 1
ATOM 880 N N . SER A 1 108 ? 4.062 -6.066 -8.938 1 98.06 108 SER A N 1
ATOM 881 C CA . SER A 1 108 ? 3.332 -6.645 -7.812 1 98.06 108 SER A CA 1
ATOM 882 C C . SER A 1 108 ? 2.283 -5.676 -7.277 1 98.06 108 SER A C 1
ATOM 884 O O . SER A 1 108 ? 2.6 -4.531 -6.949 1 98.06 108 SER A O 1
ATOM 886 N N . VAL A 1 109 ? 1.049 -6.125 -7.148 1 98.5 109 VAL A N 1
ATOM 887 C CA . VAL A 1 109 ? -0.084 -5.316 -6.711 1 98.5 109 VAL A CA 1
ATOM 888 C C . VAL A 1 109 ? -0.764 -5.98 -5.516 1 98.5 109 VAL A C 1
ATOM 890 O O . VAL A 1 109 ? -0.917 -7.203 -5.484 1 98.5 109 VAL A O 1
ATOM 893 N N . PHE A 1 110 ? -1.148 -5.203 -4.547 1 98.75 110 PHE A N 1
ATOM 894 C CA . PHE A 1 110 ? -1.973 -5.688 -3.445 1 98.75 110 PHE A CA 1
ATOM 895 C C . PHE A 1 110 ? -3.295 -4.934 -3.385 1 98.75 110 PHE A C 1
ATOM 897 O O . PHE A 1 110 ? -3.311 -3.699 -3.381 1 98.75 110 PHE A O 1
ATOM 904 N N . LEU A 1 111 ? -4.375 -5.676 -3.344 1 98.88 111 LEU A N 1
ATOM 905 C CA . LEU A 1 111 ? -5.707 -5.086 -3.336 1 98.88 111 LEU A CA 1
ATOM 906 C C . LEU A 1 111 ? -6.402 -5.332 -2.002 1 98.88 111 LEU A C 1
ATOM 908 O O . LEU A 1 111 ? -6.477 -6.469 -1.536 1 98.88 111 LEU A O 1
ATOM 912 N N . HIS A 1 112 ? -6.84 -4.289 -1.377 1 98.75 112 HIS A N 1
ATOM 913 C CA . HIS A 1 112 ? -7.598 -4.344 -0.131 1 98.75 112 HIS A CA 1
ATOM 914 C C . HIS A 1 112 ? -8.852 -3.48 -0.21 1 98.75 112 HIS A C 1
ATOM 916 O O . HIS A 1 112 ? -9.062 -2.77 -1.195 1 98.75 112 HIS A O 1
ATOM 922 N N . ALA A 1 113 ? -9.719 -3.619 0.777 1 98.69 113 ALA A N 1
ATOM 923 C CA . ALA A 1 113 ? -10.961 -2.848 0.78 1 98.69 113 ALA A CA 1
ATOM 924 C C . ALA A 1 113 ? -11.531 -2.732 2.191 1 98.69 113 ALA A C 1
ATOM 926 O O . ALA A 1 113 ? -11.055 -3.389 3.117 1 98.69 113 ALA A O 1
ATOM 927 N N . SER A 1 114 ? -12.516 -1.862 2.316 1 97.69 114 SER A N 1
ATOM 928 C CA . SER A 1 114 ? -13.203 -1.708 3.596 1 97.69 114 SER A CA 1
ATOM 929 C C . SER A 1 114 ? -13.984 -2.967 3.961 1 97.69 114 SER A C 1
ATOM 931 O O . SER A 1 114 ? -14.375 -3.734 3.082 1 97.69 114 SER A O 1
ATOM 933 N N . ALA A 1 115 ? -14.172 -3.154 5.203 1 97.12 115 ALA A N 1
ATOM 934 C CA . ALA A 1 115 ? -14.93 -4.305 5.688 1 97.12 115 ALA A CA 1
ATOM 935 C C . ALA A 1 115 ? -16.328 -4.332 5.09 1 97.12 115 ALA A C 1
ATOM 937 O O . ALA A 1 115 ? -16.828 -5.391 4.688 1 97.12 115 ALA A O 1
ATOM 938 N N . GLU A 1 116 ? -16.984 -3.203 5.039 1 97.5 116 GLU A N 1
ATOM 939 C CA . GLU A 1 116 ? -18.328 -3.105 4.5 1 97.5 116 GLU A CA 1
ATOM 940 C C . GLU A 1 116 ? -18.375 -3.543 3.039 1 97.5 116 GLU A C 1
ATOM 942 O O . GLU A 1 116 ? -19.234 -4.348 2.652 1 97.5 116 GLU A O 1
ATOM 947 N N . PHE A 1 117 ? -17.484 -3.033 2.248 1 98.25 117 PHE A N 1
ATOM 948 C CA . PHE A 1 117 ? -17.391 -3.361 0.831 1 98.25 117 PHE A CA 1
ATOM 949 C C . PHE A 1 117 ? -17.172 -4.859 0.636 1 98.25 117 PHE A C 1
ATOM 951 O O . PHE A 1 117 ? -17.891 -5.496 -0.136 1 98.25 117 PHE A O 1
ATOM 958 N N . LYS A 1 118 ? -16.266 -5.465 1.358 1 98.69 118 LYS A N 1
ATOM 959 C CA . LYS A 1 118 ? -15.922 -6.879 1.238 1 98.69 118 LYS A CA 1
ATOM 960 C C . LYS A 1 118 ? -17.078 -7.77 1.687 1 98.69 118 LYS A C 1
ATOM 962 O O . LYS A 1 118 ? -17.422 -8.742 1.007 1 98.69 118 LYS A O 1
ATOM 967 N N . THR A 1 119 ? -17.656 -7.363 2.795 1 98.56 119 THR A N 1
ATOM 968 C CA . THR A 1 119 ? -18.75 -8.164 3.346 1 98.56 119 THR A CA 1
ATOM 969 C C . THR A 1 119 ? -19.906 -8.234 2.369 1 98.56 119 THR A C 1
ATOM 971 O O . THR A 1 119 ? -20.453 -9.312 2.111 1 98.56 119 THR A O 1
ATOM 974 N N . LYS A 1 120 ? -20.297 -7.145 1.837 1 98.31 120 LYS A N 1
ATOM 975 C CA . LYS A 1 120 ? -21.391 -7.098 0.872 1 98.31 120 LYS A CA 1
ATOM 976 C C . LYS A 1 120 ? -21.109 -7.992 -0.332 1 98.31 120 LYS A C 1
ATOM 978 O O . LYS A 1 120 ? -21.969 -8.742 -0.776 1 98.31 120 LYS A O 1
ATOM 983 N N . ARG A 1 121 ? -19.938 -7.934 -0.82 1 98.25 121 ARG A N 1
ATOM 984 C CA . ARG A 1 121 ? -19.547 -8.719 -1.984 1 98.25 121 ARG A CA 1
ATOM 985 C C . ARG A 1 121 ? -19.578 -10.219 -1.672 1 98.25 121 ARG A C 1
ATOM 987 O O . ARG A 1 121 ? -20.109 -11.008 -2.457 1 98.25 121 ARG A O 1
ATOM 994 N N . ILE A 1 122 ? -19.016 -10.617 -0.549 1 98.25 122 ILE A N 1
ATOM 995 C CA . ILE A 1 122 ? -18.922 -12.031 -0.192 1 98.25 122 ILE A CA 1
ATOM 996 C C . ILE A 1 122 ? -20.312 -12.594 0.102 1 98.25 122 ILE A C 1
ATOM 998 O O . ILE A 1 122 ? -20.609 -13.727 -0.261 1 98.25 122 ILE A O 1
ATOM 1002 N N . MET A 1 123 ? -21.156 -11.719 0.756 1 98.56 123 MET A N 1
ATOM 1003 C CA . MET A 1 123 ? -22.531 -12.148 0.988 1 98.56 123 MET A CA 1
ATOM 1004 C C . MET A 1 123 ? -23.219 -12.508 -0.325 1 98.56 123 MET A C 1
ATOM 1006 O O . MET A 1 123 ? -23.875 -13.547 -0.42 1 98.56 123 MET A O 1
ATOM 1010 N N . GLN A 1 124 ? -22.984 -11.734 -1.295 1 97.88 124 GLN A N 1
ATOM 1011 C CA . GLN A 1 124 ? -23.625 -11.922 -2.596 1 97.88 124 GLN A CA 1
ATOM 1012 C C . GLN A 1 124 ? -22.984 -13.086 -3.355 1 97.88 124 GLN A C 1
ATOM 1014 O O . GLN A 1 124 ? -23.688 -13.945 -3.881 1 97.88 124 GLN A O 1
ATOM 1019 N N . GLN A 1 125 ? -21.734 -13.188 -3.377 1 96.31 125 GLN A N 1
ATOM 1020 C CA . GLN A 1 125 ? -21 -14.164 -4.18 1 96.31 125 GLN A CA 1
ATOM 1021 C C . GLN A 1 125 ? -21.156 -15.57 -3.602 1 96.31 125 GLN A C 1
ATOM 1023 O O . GLN A 1 125 ? -21.25 -16.547 -4.348 1 96.31 125 GLN A O 1
ATOM 1028 N N . GLU A 1 126 ? -21.078 -15.625 -2.289 1 96.06 126 GLU A N 1
ATOM 1029 C CA . GLU A 1 126 ? -21.078 -16.922 -1.634 1 96.06 126 GLU A CA 1
ATOM 1030 C C . GLU A 1 126 ? -22.453 -17.266 -1.062 1 96.06 126 GLU A C 1
ATOM 1032 O O . GLU A 1 126 ? -22.641 -18.328 -0.463 1 96.06 126 GLU A O 1
ATOM 1037 N N . ASN A 1 127 ? -23.375 -16.359 -1.237 1 97.38 127 ASN A N 1
ATOM 1038 C CA . ASN A 1 127 ? -24.734 -16.531 -0.706 1 97.38 127 ASN A CA 1
ATOM 1039 C C . ASN A 1 127 ? -24.703 -16.828 0.791 1 97.38 127 ASN A C 1
ATOM 1041 O O . ASN A 1 127 ? -25.25 -17.844 1.235 1 97.38 127 ASN A O 1
ATOM 1045 N N . LEU A 1 128 ? -24.125 -15.93 1.54 1 98.25 128 LEU A N 1
ATOM 1046 C CA . LEU A 1 128 ? -23.969 -16.047 2.986 1 98.25 128 LEU A CA 1
ATOM 1047 C C . LEU A 1 128 ? -24.641 -14.867 3.695 1 98.25 128 LEU A C 1
ATOM 1049 O O . LEU A 1 128 ? -24.797 -13.797 3.111 1 98.25 128 LEU A O 1
ATOM 1053 N N . ASN A 1 129 ? -25.078 -15.117 4.914 1 98.19 129 ASN A N 1
ATOM 1054 C CA . ASN A 1 129 ? -25.453 -13.984 5.746 1 98.19 129 ASN A CA 1
ATOM 1055 C C . ASN A 1 129 ? -24.234 -13.219 6.238 1 98.19 129 ASN A C 1
ATOM 1057 O O . ASN A 1 129 ? -23.094 -13.641 6.02 1 98.19 129 ASN A O 1
ATOM 1061 N N . LYS A 1 130 ? -24.453 -12.109 6.855 1 98.12 130 LYS A N 1
ATOM 1062 C CA . LYS A 1 130 ? -23.375 -11.203 7.25 1 98.12 130 LYS A CA 1
ATOM 1063 C C . LYS A 1 130 ? -22.375 -11.898 8.172 1 98.12 130 LYS A C 1
ATOM 1065 O O . LYS A 1 130 ? -21.172 -11.836 7.949 1 98.12 130 LYS A O 1
ATOM 1070 N N . GLN A 1 131 ? -22.812 -12.562 9.156 1 98 131 GLN A N 1
ATOM 1071 C CA . GLN A 1 131 ? -21.969 -13.227 10.133 1 98 131 GLN A CA 1
ATOM 1072 C C . GLN A 1 131 ? -21.094 -14.289 9.477 1 98 131 GLN A C 1
ATOM 1074 O O . GLN A 1 131 ? -19.875 -14.336 9.711 1 98 131 GLN A O 1
ATOM 1079 N N . ASN A 1 132 ? -21.703 -15.109 8.68 1 98 132 ASN A N 1
ATOM 1080 C CA . ASN A 1 132 ? -20.953 -16.156 8 1 98 132 ASN A CA 1
ATOM 1081 C C . ASN A 1 132 ? -19.953 -15.586 7.008 1 98 132 ASN A C 1
ATOM 1083 O O . ASN A 1 132 ? -18.875 -16.141 6.812 1 98 132 ASN A O 1
ATOM 1087 N N . ALA A 1 133 ? -20.312 -14.539 6.383 1 98.06 133 ALA A N 1
ATOM 1088 C CA . ALA A 1 133 ? -19.406 -13.867 5.457 1 98.06 133 ALA A CA 1
ATOM 1089 C C . ALA A 1 133 ? -18.172 -13.359 6.176 1 98.06 133 ALA A C 1
ATOM 1091 O O . ALA A 1 133 ? -17.047 -13.523 5.691 1 98.06 133 ALA A O 1
ATOM 1092 N N . LEU A 1 134 ? -18.375 -12.758 7.301 1 97.88 134 LEU A N 1
ATOM 1093 C CA . LEU A 1 134 ? -17.281 -12.242 8.102 1 97.88 134 LEU A CA 1
ATOM 1094 C C . LEU A 1 134 ? -16.344 -13.367 8.539 1 97.88 134 LEU A C 1
ATOM 1096 O O . LEU A 1 134 ? -15.117 -13.234 8.461 1 97.88 134 LEU A O 1
ATOM 1100 N N . GLU A 1 135 ? -16.906 -14.406 8.961 1 97.44 135 GLU A N 1
ATOM 1101 C CA . GLU A 1 135 ? -16.125 -15.562 9.383 1 97.44 135 GLU A CA 1
ATOM 1102 C C . GLU A 1 135 ? -15.344 -16.156 8.219 1 97.44 135 GLU A C 1
ATOM 1104 O O . GLU A 1 135 ? -14.18 -16.531 8.367 1 97.44 135 GLU A O 1
ATOM 1109 N N . TYR A 1 136 ? -16.062 -16.297 7.148 1 96.94 136 TYR A N 1
ATOM 1110 C CA . TYR A 1 136 ? -15.438 -16.812 5.934 1 96.94 136 TYR A CA 1
ATOM 1111 C C . TYR A 1 136 ? -14.227 -15.969 5.547 1 96.94 136 TYR A C 1
ATOM 1113 O O . TYR A 1 136 ? -13.148 -16.5 5.273 1 96.94 136 TYR A O 1
ATOM 1121 N N . MET A 1 137 ? -14.367 -14.688 5.52 1 97.75 137 MET A N 1
ATOM 1122 C CA . MET A 1 137 ? -13.305 -13.766 5.137 1 97.75 137 MET A CA 1
ATOM 1123 C C . MET A 1 137 ? -12.133 -13.852 6.113 1 97.75 137 MET A C 1
ATOM 1125 O O . MET A 1 137 ? -10.977 -13.859 5.699 1 97.75 137 MET A O 1
ATOM 1129 N N . GLU A 1 138 ? -12.414 -13.859 7.348 1 96.81 138 GLU A N 1
ATOM 1130 C CA . GLU A 1 138 ? -11.383 -13.945 8.375 1 96.81 138 GLU A CA 1
ATOM 1131 C C . GLU A 1 138 ? -10.555 -15.219 8.211 1 96.81 138 GLU A C 1
ATOM 1133 O O . GLU A 1 138 ? -9.32 -15.18 8.273 1 96.81 138 GLU A O 1
ATOM 1138 N N . LEU A 1 139 ? -11.242 -16.297 8.055 1 95.19 139 LEU A N 1
ATOM 1139 C CA . LEU A 1 139 ? -10.562 -17.578 7.887 1 95.19 139 LEU A CA 1
ATOM 1140 C C . LEU A 1 139 ? -9.672 -17.562 6.652 1 95.19 139 LEU A C 1
ATOM 1142 O O . LEU A 1 139 ? -8.492 -17.938 6.73 1 95.19 139 LEU A O 1
ATOM 1146 N N . GLU A 1 140 ? -10.242 -17.141 5.562 1 94.69 140 GLU A N 1
ATOM 1147 C CA . GLU A 1 140 ? -9.492 -17.109 4.309 1 94.69 140 GLU A CA 1
ATOM 1148 C C . GLU A 1 140 ? -8.266 -16.203 4.418 1 94.69 140 GLU A C 1
ATOM 1150 O O . GLU A 1 140 ? -7.168 -16.594 4.016 1 94.69 140 GLU A O 1
ATOM 1155 N N . ASP A 1 141 ? -8.43 -15.062 4.973 1 96.06 141 ASP A N 1
ATOM 1156 C CA . ASP A 1 141 ? -7.336 -14.102 5.043 1 96.06 141 ASP A CA 1
ATOM 1157 C C . ASP A 1 141 ? -6.293 -14.531 6.07 1 96.06 141 ASP A C 1
ATOM 1159 O O . ASP A 1 141 ? -5.098 -14.289 5.891 1 96.06 141 ASP A O 1
ATOM 1163 N N . THR A 1 142 ? -6.727 -15.133 7.145 1 94.31 142 THR A N 1
ATOM 1164 C CA . THR A 1 142 ? -5.785 -15.688 8.109 1 94.31 142 THR A CA 1
ATOM 1165 C C . THR A 1 142 ? -4.914 -16.766 7.465 1 94.31 142 THR A C 1
ATOM 1167 O O . THR A 1 142 ? -3.701 -16.797 7.684 1 94.31 142 THR A O 1
ATOM 1170 N N . ASN A 1 143 ? -5.539 -17.594 6.684 1 90.62 143 ASN A N 1
ATOM 1171 C CA . ASN A 1 143 ? -4.805 -18.625 5.965 1 90.62 143 ASN A CA 1
ATOM 1172 C C . ASN A 1 143 ? -3.803 -18.016 4.984 1 90.62 143 ASN A C 1
ATOM 1174 O O . ASN A 1 143 ? -2.66 -18.469 4.902 1 90.62 143 ASN A O 1
ATOM 1178 N N . ARG A 1 144 ? -4.207 -16.984 4.27 1 91.88 144 ARG A N 1
ATOM 1179 C CA . ARG A 1 144 ? -3.322 -16.312 3.326 1 91.88 144 ARG A CA 1
ATOM 1180 C C . ARG A 1 144 ? -2.145 -15.664 4.047 1 91.88 144 ARG A C 1
ATOM 1182 O O . ARG A 1 144 ? -1.002 -15.766 3.596 1 91.88 144 ARG A O 1
ATOM 1189 N N . GLU A 1 145 ? -2.467 -15.008 5.102 1 92.5 145 GLU A N 1
ATOM 1190 C CA . GLU A 1 145 ? -1.431 -14.344 5.891 1 92.5 145 GLU A CA 1
ATOM 1191 C C . GLU A 1 145 ? -0.435 -15.359 6.449 1 92.5 145 GLU A C 1
ATOM 1193 O O . GLU A 1 145 ? 0.778 -15.156 6.371 1 92.5 145 GLU A O 1
ATOM 1198 N N . SER A 1 146 ? -0.92 -16.406 7.039 1 87.38 146 SER A N 1
ATOM 1199 C CA . SER A 1 146 ? -0.071 -17.438 7.605 1 87.38 146 SER A CA 1
ATOM 1200 C C . SER A 1 146 ? 0.827 -18.062 6.539 1 87.38 146 SER A C 1
ATOM 1202 O O . SER A 1 146 ? 2.018 -18.281 6.773 1 87.38 146 SER A O 1
ATOM 1204 N N . PHE A 1 147 ? 0.234 -18.312 5.449 1 83.81 147 PHE A N 1
ATOM 1205 C CA . PHE A 1 147 ? 0.973 -18.875 4.324 1 83.81 147 PHE A CA 1
ATOM 1206 C C . PHE A 1 147 ? 2.096 -17.938 3.896 1 83.81 147 PHE A C 1
ATOM 1208 O O . PHE A 1 147 ? 3.25 -18.344 3.781 1 83.81 147 PHE A O 1
ATOM 1215 N N . HIS A 1 148 ? 1.752 -16.766 3.688 1 89.75 148 HIS A N 1
ATOM 1216 C CA . HIS A 1 148 ? 2.695 -15.75 3.234 1 89.75 148 HIS A CA 1
ATOM 1217 C C . HIS A 1 148 ? 3.84 -15.578 4.227 1 89.75 148 HIS A C 1
ATOM 1219 O O . HIS A 1 148 ? 5.008 -15.57 3.84 1 89.75 148 HIS A O 1
ATOM 1225 N N . ASN A 1 149 ? 3.479 -15.43 5.461 1 84.69 149 ASN A N 1
ATOM 1226 C CA . ASN A 1 149 ? 4.48 -15.258 6.508 1 84.69 149 ASN A CA 1
ATOM 1227 C C . ASN A 1 149 ? 5.426 -16.453 6.582 1 84.69 149 ASN A C 1
ATOM 1229 O O . ASN A 1 149 ? 6.633 -16.281 6.781 1 84.69 149 ASN A O 1
ATOM 1233 N N . TYR A 1 150 ? 4.938 -17.562 6.438 1 82 150 TYR A N 1
ATOM 1234 C CA . TYR A 1 150 ? 5.715 -18.797 6.52 1 82 150 TYR A CA 1
ATOM 1235 C C . TYR A 1 150 ? 6.738 -18.859 5.391 1 82 150 TYR A C 1
ATOM 1237 O O . TYR A 1 150 ? 7.91 -19.156 5.625 1 82 150 TYR A O 1
ATOM 1245 N N . TYR A 1 151 ? 6.336 -18.531 4.25 1 84.88 151 TYR A N 1
ATOM 1246 C CA . TYR A 1 151 ? 7.184 -18.766 3.088 1 84.88 151 TYR A CA 1
ATOM 1247 C C . TYR A 1 151 ? 8.102 -17.578 2.836 1 84.88 151 TYR A C 1
ATOM 1249 O O . TYR A 1 151 ? 9.195 -17.719 2.303 1 84.88 151 TYR A O 1
ATOM 1257 N N . THR A 1 152 ? 7.719 -16.391 3.205 1 88.88 152 THR A N 1
ATOM 1258 C CA . THR A 1 152 ? 8.461 -15.211 2.768 1 88.88 152 THR A CA 1
ATOM 1259 C C . THR A 1 152 ? 9.047 -14.469 3.965 1 88.88 152 THR A C 1
ATOM 1261 O O . THR A 1 152 ? 9.969 -13.664 3.811 1 88.88 152 THR A O 1
ATOM 1264 N N . ASN A 1 153 ? 8.523 -14.633 5.172 1 87.44 153 ASN A N 1
ATOM 1265 C CA . ASN A 1 153 ? 8.852 -13.852 6.359 1 87.44 153 ASN A CA 1
ATOM 1266 C C . ASN A 1 153 ? 8.531 -12.375 6.172 1 87.44 153 ASN A C 1
ATOM 1268 O O . ASN A 1 153 ? 9.164 -11.508 6.781 1 87.44 153 ASN A O 1
ATOM 1272 N N . GLU A 1 154 ? 7.727 -12.102 5.184 1 92.5 154 GLU A N 1
ATOM 1273 C CA . GLU A 1 154 ? 7.219 -10.758 4.938 1 92.5 154 GLU A CA 1
ATOM 1274 C C . GLU A 1 154 ? 5.766 -10.625 5.371 1 92.5 154 GLU A C 1
ATOM 1276 O O . GLU A 1 154 ? 5.004 -11.594 5.32 1 92.5 154 GLU A O 1
ATOM 1281 N N . LYS A 1 155 ? 5.457 -9.477 5.793 1 92.69 155 LYS A N 1
ATOM 1282 C CA . LYS A 1 155 ? 4.09 -9.25 6.258 1 92.69 155 LYS A CA 1
ATOM 1283 C C . LYS A 1 155 ? 3.131 -9.078 5.082 1 92.69 155 LYS A C 1
ATOM 1285 O O . LYS A 1 155 ? 3.293 -8.164 4.273 1 92.69 155 LYS A O 1
ATOM 1290 N N . TRP A 1 156 ? 2.154 -9.938 5.066 1 95.31 156 TRP A N 1
ATOM 1291 C CA . TRP A 1 156 ? 1.117 -9.891 4.039 1 95.31 156 TRP A CA 1
ATOM 1292 C C . TRP A 1 156 ? 0.35 -8.57 4.102 1 95.31 156 TRP A C 1
ATOM 1294 O O . TRP A 1 156 ? -0.115 -8.164 5.168 1 95.31 156 TRP A O 1
ATOM 1304 N N . GLY A 1 157 ? 0.367 -7.809 2.969 1 96.62 157 GLY A N 1
ATOM 1305 C CA . GLY A 1 157 ? -0.408 -6.582 2.895 1 96.62 157 GLY A CA 1
ATOM 1306 C C . GLY A 1 157 ? 0.391 -5.348 3.273 1 96.62 157 GLY A C 1
ATOM 1307 O O . GLY A 1 157 ? -0.072 -4.223 3.086 1 96.62 157 GLY A O 1
ATOM 1308 N N . ASP A 1 158 ? 1.593 -5.535 3.832 1 97.12 158 ASP A N 1
ATOM 1309 C CA . ASP A 1 158 ? 2.475 -4.398 4.09 1 97.12 158 ASP A CA 1
ATOM 1310 C C . ASP A 1 158 ? 2.941 -3.758 2.785 1 97.12 158 ASP A C 1
ATOM 1312 O O . ASP A 1 158 ? 3.492 -4.438 1.916 1 97.12 158 ASP A O 1
ATOM 1316 N N . SER A 1 159 ? 2.768 -2.471 2.674 1 98.25 159 SER A N 1
ATOM 1317 C CA . SER A 1 159 ? 2.953 -1.775 1.404 1 98.25 159 SER A CA 1
ATOM 1318 C C . SER A 1 159 ? 4.383 -1.931 0.893 1 98.25 159 SER A C 1
ATOM 1320 O O . SER A 1 159 ? 4.617 -1.935 -0.317 1 98.25 159 SER A O 1
ATOM 1322 N N . ILE A 1 160 ? 5.379 -2.064 1.753 1 97 160 ILE A N 1
ATOM 1323 C CA . ILE A 1 160 ? 6.789 -2.021 1.373 1 97 160 ILE A CA 1
ATOM 1324 C C . ILE A 1 160 ? 7.137 -3.252 0.541 1 97 1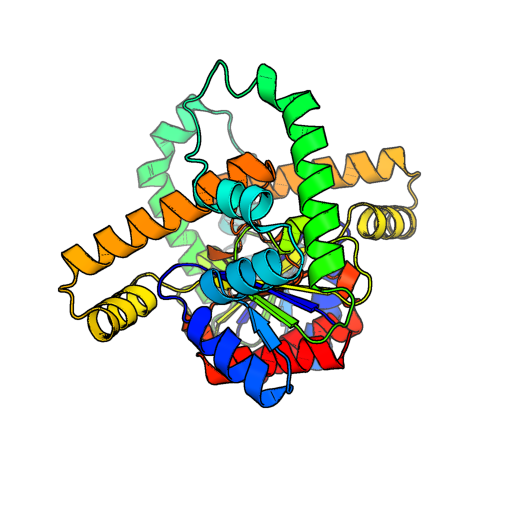60 ILE A C 1
ATOM 1326 O O . ILE A 1 160 ? 8.211 -3.316 -0.066 1 97 160 ILE A O 1
ATOM 1330 N N . TYR A 1 161 ? 6.215 -4.234 0.473 1 97.06 161 TYR A N 1
ATOM 1331 C CA . TYR A 1 161 ? 6.531 -5.469 -0.235 1 97.06 161 TYR A CA 1
ATOM 1332 C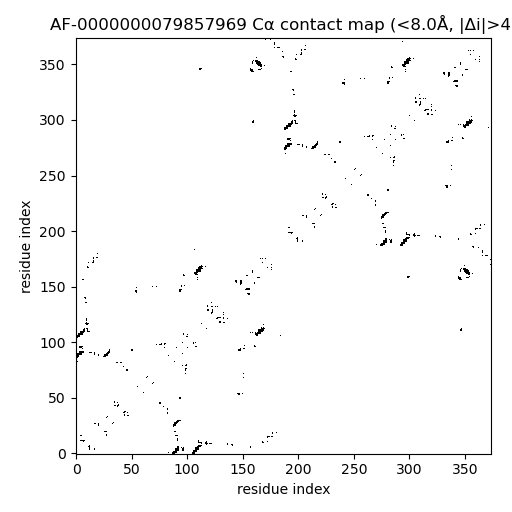 C . TYR A 1 161 ? 5.836 -5.516 -1.59 1 97.06 161 TYR A C 1
ATOM 1334 O O . TYR A 1 161 ? 5.914 -6.52 -2.301 1 97.06 161 TYR A O 1
ATOM 1342 N N . TYR A 1 162 ? 5.133 -4.504 -1.957 1 98 162 TYR A N 1
ATOM 1343 C CA . TYR A 1 162 ? 4.406 -4.422 -3.219 1 98 162 TYR A CA 1
ATOM 1344 C C . TYR A 1 162 ? 4.746 -3.137 -3.963 1 98 162 TYR A C 1
ATOM 1346 O O . TYR A 1 162 ? 5.078 -2.123 -3.346 1 98 162 TYR A O 1
ATOM 1354 N N . ASP A 1 163 ? 4.621 -3.16 -5.273 1 97.31 163 ASP A N 1
ATOM 1355 C CA . ASP A 1 163 ? 4.855 -1.967 -6.078 1 97.31 163 ASP A CA 1
ATOM 1356 C C . ASP A 1 163 ? 3.689 -0.988 -5.961 1 97.31 163 ASP A C 1
ATOM 1358 O O . ASP A 1 163 ? 3.889 0.229 -5.984 1 97.31 163 ASP A O 1
ATOM 1362 N N . LEU A 1 164 ? 2.525 -1.59 -5.879 1 97.75 164 LEU A N 1
ATOM 1363 C CA . LEU A 1 164 ? 1.287 -0.82 -5.852 1 97.75 164 LEU A CA 1
ATOM 1364 C C . LEU A 1 164 ? 0.26 -1.478 -4.938 1 97.75 164 LEU A C 1
ATOM 1366 O O . LEU A 1 164 ? 0.033 -2.688 -5.016 1 97.75 164 LEU A O 1
ATOM 1370 N N . CYS A 1 165 ? -0.286 -0.712 -4.027 1 98.56 165 CYS A N 1
ATOM 1371 C CA . CYS A 1 165 ? -1.43 -1.146 -3.23 1 98.56 165 CYS A CA 1
ATOM 1372 C C . CYS A 1 165 ? -2.617 -0.214 -3.432 1 98.56 165 CYS A C 1
ATOM 1374 O O . CYS A 1 165 ? -2.461 1.008 -3.436 1 98.56 165 CYS A O 1
ATOM 1376 N N . ILE A 1 166 ? -3.834 -0.801 -3.566 1 98.38 166 ILE A N 1
ATOM 1377 C CA . ILE A 1 166 ? -5 0.002 -3.922 1 98.38 166 ILE A CA 1
ATOM 1378 C C . ILE A 1 166 ? -6.191 -0.407 -3.057 1 98.38 166 ILE A C 1
ATOM 1380 O O . ILE A 1 166 ? -6.453 -1.598 -2.875 1 98.38 166 ILE A O 1
ATOM 1384 N N . ASP A 1 167 ? -6.883 0.586 -2.551 1 98.25 167 ASP A N 1
ATOM 1385 C CA . ASP A 1 167 ? -8.172 0.367 -1.899 1 98.25 167 ASP A CA 1
ATOM 1386 C C . ASP A 1 167 ? -9.297 0.29 -2.926 1 98.25 167 ASP A C 1
ATOM 1388 O O . ASP A 1 167 ? -9.773 1.318 -3.412 1 98.25 167 ASP A O 1
ATOM 1392 N N . THR A 1 168 ? -9.758 -0.876 -3.15 1 98.38 168 THR A N 1
ATOM 1393 C CA . THR A 1 168 ? -10.742 -1.066 -4.207 1 98.38 168 THR A CA 1
ATOM 1394 C C . THR A 1 168 ? -12.102 -0.511 -3.785 1 98.38 168 THR A C 1
ATOM 1396 O O . THR A 1 168 ? -12.969 -0.276 -4.625 1 98.38 168 THR A O 1
ATOM 1399 N N . SER A 1 169 ? -12.328 -0.341 -2.496 1 97.38 169 SER A N 1
ATOM 1400 C CA . SER A 1 169 ? -13.586 0.25 -2.051 1 97.38 169 SER A CA 1
ATOM 1401 C C . SER A 1 169 ? -13.617 1.75 -2.324 1 97.38 169 SER A C 1
ATOM 1403 O O . SER A 1 169 ? -14.695 2.342 -2.438 1 97.38 169 SER A O 1
ATOM 1405 N N . LYS A 1 170 ? -12.445 2.34 -2.406 1 95.88 170 LYS A N 1
ATOM 1406 C CA . LYS A 1 170 ? -12.328 3.766 -2.699 1 95.88 170 LYS A CA 1
ATOM 1407 C C . LYS A 1 170 ? -12.539 4.043 -4.188 1 95.88 170 LYS A C 1
ATOM 1409 O O . LYS A 1 170 ? -13.234 4.992 -4.555 1 95.88 170 LYS A O 1
ATOM 1414 N N . PHE A 1 171 ? -12.031 3.145 -5.043 1 95.25 171 PHE A N 1
ATOM 1415 C CA . PHE A 1 171 ? -11.961 3.455 -6.465 1 95.25 171 PHE A CA 1
ATOM 1416 C C . PHE A 1 171 ? -12.945 2.602 -7.262 1 95.25 171 PHE A C 1
ATOM 1418 O O . PHE A 1 171 ? -13.359 2.982 -8.359 1 95.25 171 PHE A O 1
ATOM 1425 N N . GLY A 1 172 ? -13.312 1.415 -6.742 1 95.81 172 GLY A N 1
ATOM 1426 C CA . GLY A 1 172 ? -14.117 0.466 -7.492 1 95.81 172 GLY A CA 1
ATOM 1427 C C . GLY A 1 172 ? -13.289 -0.442 -8.383 1 95.81 172 GLY A C 1
ATOM 1428 O O . GLY A 1 172 ? -12.094 -0.215 -8.57 1 95.81 172 GLY A O 1
ATOM 1429 N N . ILE A 1 173 ? -13.945 -1.406 -8.984 1 97.44 173 ILE A N 1
ATOM 1430 C CA . ILE A 1 173 ? -13.297 -2.461 -9.758 1 97.44 173 ILE A CA 1
ATOM 1431 C C . ILE A 1 173 ? -12.742 -1.881 -11.055 1 97.44 173 ILE A C 1
ATOM 1433 O O . ILE A 1 173 ? -11.555 -2.031 -11.344 1 97.44 173 ILE A O 1
ATOM 1437 N N . GLU A 1 174 ? -13.492 -1.141 -11.75 1 96.62 174 GLU A N 1
ATOM 1438 C CA . GLU A 1 174 ? -13.133 -0.665 -13.086 1 96.62 174 GLU A CA 1
ATOM 1439 C C . GLU A 1 174 ? -11.984 0.338 -13.023 1 96.62 174 GLU A C 1
ATOM 1441 O O . GLU A 1 174 ? -11.039 0.265 -13.812 1 96.62 174 GLU A O 1
ATOM 1446 N N . LYS A 1 175 ? -12.062 1.213 -12.094 1 95.06 175 LYS A N 1
ATOM 1447 C CA . LYS A 1 175 ? -11.008 2.215 -11.977 1 95.06 175 LYS A CA 1
ATOM 1448 C C . LYS A 1 175 ? -9.711 1.587 -11.484 1 95.06 175 LYS A C 1
ATOM 1450 O O . LYS A 1 175 ? -8.617 2.014 -11.875 1 95.06 175 LYS A O 1
ATOM 1455 N N . THR A 1 176 ? -9.836 0.624 -10.633 1 97.06 176 THR A N 1
ATOM 1456 C CA . THR A 1 176 ? -8.648 -0.101 -10.195 1 97.06 176 THR A CA 1
ATOM 1457 C C . THR A 1 176 ? -7.949 -0.758 -11.375 1 97.06 176 THR A C 1
ATOM 1459 O O . THR A 1 176 ? -6.723 -0.685 -11.5 1 97.06 176 THR A O 1
ATOM 1462 N N . ILE A 1 177 ? -8.719 -1.334 -12.266 1 97.06 177 ILE A N 1
ATOM 1463 C CA . ILE A 1 177 ? -8.164 -1.954 -13.461 1 97.06 177 ILE A CA 1
ATOM 1464 C C . ILE A 1 177 ? -7.438 -0.903 -14.297 1 97.06 177 ILE A C 1
ATOM 1466 O O . ILE A 1 177 ? -6.312 -1.131 -14.75 1 97.06 177 ILE A O 1
ATOM 1470 N N . LYS A 1 178 ? -8.031 0.206 -14.422 1 93.19 178 LYS A N 1
ATOM 1471 C CA . LYS A 1 178 ? -7.418 1.288 -15.188 1 93.19 178 LYS A CA 1
ATOM 1472 C C . LYS A 1 178 ? -6.109 1.746 -14.555 1 93.19 178 LYS A C 1
ATOM 1474 O O . LYS A 1 178 ? -5.145 2.051 -15.258 1 93.19 178 LYS A O 1
ATOM 1479 N N . PHE A 1 179 ? -6.09 1.758 -13.25 1 92.44 179 PHE A N 1
ATOM 1480 C CA . PHE A 1 179 ? -4.875 2.133 -12.539 1 92.44 179 PHE A CA 1
ATOM 1481 C C . PHE A 1 179 ? -3.742 1.167 -12.852 1 92.44 179 PHE A C 1
ATOM 1483 O O . PHE A 1 179 ? -2.623 1.592 -13.156 1 92.44 179 PHE A O 1
ATOM 1490 N N . ILE A 1 180 ? -4.07 -0.054 -12.805 1 95.38 180 ILE A N 1
ATOM 1491 C CA . ILE A 1 180 ? -3.043 -1.068 -13.023 1 95.38 180 ILE A CA 1
ATOM 1492 C C . ILE A 1 180 ? -2.562 -1.02 -14.469 1 95.38 180 ILE A C 1
ATOM 1494 O O . ILE A 1 180 ? -1.361 -1.106 -14.734 1 95.38 180 ILE A O 1
ATOM 1498 N N . ILE A 1 181 ? -3.488 -0.805 -15.375 1 94.25 181 ILE A N 1
ATOM 1499 C CA . ILE A 1 181 ? -3.129 -0.701 -16.781 1 94.25 181 ILE A CA 1
ATOM 1500 C C . ILE A 1 181 ? -2.207 0.498 -17 1 94.25 181 ILE A C 1
ATOM 1502 O O . ILE A 1 181 ? -1.209 0.403 -17.719 1 94.25 181 ILE A O 1
ATOM 1506 N N . ASN A 1 182 ? -2.555 1.595 -16.359 1 89.88 182 ASN A N 1
ATOM 1507 C CA . ASN A 1 182 ? -1.707 2.779 -16.453 1 89.88 182 ASN A CA 1
ATOM 1508 C C . ASN A 1 182 ? -0.321 2.525 -15.867 1 89.88 182 ASN A C 1
ATOM 1510 O O . ASN A 1 182 ? 0.68 3.006 -16.406 1 89.88 182 ASN A O 1
ATOM 1514 N N . ALA A 1 183 ? -0.302 1.781 -14.773 1 90.31 183 ALA A N 1
ATOM 1515 C CA . ALA A 1 183 ? 0.974 1.442 -14.148 1 90.31 183 ALA A CA 1
ATOM 1516 C C . ALA A 1 183 ? 1.851 0.628 -15.102 1 90.31 183 ALA A C 1
ATOM 1518 O O . ALA A 1 183 ? 3.051 0.884 -15.219 1 90.31 183 ALA A O 1
ATOM 1519 N N . ILE A 1 184 ? 1.253 -0.254 -15.805 1 91 184 ILE A N 1
ATOM 1520 C CA . ILE A 1 184 ? 1.95 -1.131 -16.734 1 91 184 ILE A CA 1
ATOM 1521 C C . ILE A 1 184 ? 2.494 -0.312 -17.906 1 91 184 ILE A C 1
ATOM 1523 O O . ILE A 1 184 ? 3.637 -0.504 -18.328 1 91 184 ILE A O 1
ATOM 1527 N N . LYS A 1 185 ? 1.685 0.612 -18.328 1 85.44 185 LYS A N 1
ATOM 1528 C CA . LYS A 1 185 ? 2.064 1.418 -19.484 1 85.44 185 LYS A CA 1
ATOM 1529 C C . LYS A 1 185 ? 3.205 2.371 -19.141 1 85.44 185 LYS A C 1
ATOM 1531 O O . LYS A 1 185 ? 3.92 2.838 -20.031 1 85.44 185 LYS A O 1
ATOM 1536 N N . ASN A 1 186 ? 3.334 2.666 -17.891 1 78 186 ASN A N 1
ATOM 1537 C CA . ASN A 1 186 ? 4.328 3.648 -17.469 1 78 186 ASN A CA 1
ATOM 1538 C C . ASN A 1 186 ? 5.531 2.982 -16.797 1 78 186 ASN A C 1
ATOM 1540 O O . ASN A 1 186 ? 6.312 3.645 -16.109 1 78 186 ASN A O 1
ATOM 1544 N N . LEU A 1 187 ? 5.613 1.651 -16.812 1 77.25 187 LEU A N 1
ATOM 1545 C CA . LEU A 1 187 ? 6.797 0.957 -16.328 1 77.25 187 LEU A CA 1
ATOM 1546 C C . LEU A 1 187 ? 7.949 1.076 -17.312 1 77.25 187 LEU A C 1
ATOM 1548 O O . LEU A 1 187 ? 7.727 1.119 -18.531 1 77.25 187 LEU A O 1
ATOM 1552 N N . MET B 1 1 ? -10.812 19.234 -2.229 1 93.94 1 MET B N 1
ATOM 1553 C CA . MET B 1 1 ? -10.164 17.938 -2.066 1 93.94 1 MET B CA 1
ATOM 1554 C C . MET B 1 1 ? -8.93 18.062 -1.186 1 93.94 1 MET B C 1
ATOM 1556 O O . MET B 1 1 ? -8.195 19.047 -1.266 1 93.94 1 MET B O 1
ATOM 1560 N N . ILE B 1 2 ? -8.703 17.047 -0.375 1 97.25 2 ILE B N 1
ATOM 1561 C CA . ILE B 1 2 ? -7.504 16.984 0.456 1 97.25 2 ILE B CA 1
ATOM 1562 C C . ILE B 1 2 ? -6.73 15.703 0.147 1 97.25 2 ILE B C 1
ATOM 1564 O O . ILE B 1 2 ? -7.324 14.633 0.007 1 97.25 2 ILE B O 1
ATOM 1568 N N . ILE B 1 3 ? -5.434 15.836 0.016 1 97.94 3 ILE B N 1
ATOM 1569 C CA . ILE B 1 3 ? -4.551 14.695 -0.191 1 97.94 3 ILE B CA 1
ATOM 1570 C C . ILE B 1 3 ? -3.555 14.594 0.962 1 97.94 3 ILE B C 1
ATOM 1572 O O . ILE B 1 3 ? -2.877 15.57 1.29 1 97.94 3 ILE B O 1
ATOM 1576 N N . SER B 1 4 ? -3.514 13.531 1.617 1 98.31 4 SER B N 1
ATOM 1577 C CA . SER B 1 4 ? -2.479 13.266 2.611 1 98.31 4 SER B CA 1
ATOM 1578 C C . SER B 1 4 ? -1.404 12.336 2.057 1 98.31 4 SER B C 1
ATOM 1580 O O . SER B 1 4 ? -1.713 11.367 1.366 1 98.31 4 SER B O 1
ATOM 1582 N N . ILE B 1 5 ? -0.193 12.633 2.346 1 98.44 5 ILE B N 1
ATOM 1583 C CA . ILE B 1 5 ? 0.925 11.82 1.879 1 98.44 5 ILE B CA 1
ATOM 1584 C C . ILE B 1 5 ? 1.778 11.383 3.068 1 98.44 5 ILE B C 1
ATOM 1586 O O . ILE B 1 5 ? 2.441 12.211 3.699 1 98.44 5 ILE B O 1
ATOM 1590 N N . GLY B 1 6 ? 1.662 10.125 3.426 1 97.75 6 GLY B N 1
ATOM 1591 C CA . GLY B 1 6 ? 2.684 9.477 4.23 1 97.75 6 GLY B CA 1
ATOM 1592 C C . GLY B 1 6 ? 3.855 8.969 3.408 1 97.75 6 GLY B C 1
ATOM 1593 O O . GLY B 1 6 ? 3.689 8.602 2.242 1 97.75 6 GLY B O 1
ATOM 1594 N N . ARG B 1 7 ? 5.02 8.93 4.066 1 98.44 7 ARG B N 1
ATOM 1595 C CA . ARG B 1 7 ? 6.168 8.594 3.232 1 98.44 7 ARG B CA 1
ATOM 1596 C C . ARG B 1 7 ? 7.324 8.062 4.078 1 98.44 7 ARG B C 1
ATOM 1598 O O . ARG B 1 7 ? 7.516 8.5 5.215 1 98.44 7 ARG B O 1
ATOM 1605 N N . GLN B 1 8 ? 8.102 7.199 3.533 1 98.31 8 GLN B N 1
ATOM 1606 C CA . GLN B 1 8 ? 9.406 6.852 4.078 1 98.31 8 GLN B CA 1
ATOM 1607 C C . GLN B 1 8 ? 10.438 7.934 3.771 1 98.31 8 GLN B C 1
ATOM 1609 O O . GLN B 1 8 ? 10.375 8.578 2.719 1 98.31 8 GLN B O 1
ATOM 1614 N N . THR B 1 9 ? 11.352 8.086 4.652 1 97.94 9 THR B N 1
ATOM 1615 C CA . THR B 1 9 ? 12.461 9 4.402 1 97.94 9 THR B CA 1
ATOM 1616 C C . THR B 1 9 ? 13.25 8.562 3.172 1 97.94 9 THR B C 1
ATOM 1618 O O . THR B 1 9 ? 13.602 7.387 3.039 1 97.94 9 THR B O 1
ATOM 1621 N N . GLY B 1 10 ? 13.43 9.461 2.25 1 98.31 10 GLY B N 1
ATOM 1622 C CA . GLY B 1 10 ? 14.211 9.18 1.061 1 98.31 10 GLY B CA 1
ATOM 1623 C C . GLY B 1 10 ? 13.375 8.695 -0.107 1 98.31 10 GLY B C 1
ATOM 1624 O O . GLY B 1 10 ? 13.883 8.539 -1.22 1 98.31 10 GLY B O 1
ATOM 1625 N N . SER B 1 11 ? 12.07 8.492 0.068 1 98.69 11 SER B N 1
ATOM 1626 C CA . SER B 1 11 ? 11.211 7.953 -0.976 1 98.69 11 SER B CA 1
ATOM 1627 C C . SER B 1 11 ? 10.844 9.023 -2.002 1 98.69 11 SER B C 1
ATOM 1629 O O . SER B 1 11 ? 10.289 8.719 -3.057 1 98.69 11 SER B O 1
ATOM 1631 N N . GLY B 1 12 ? 11.109 10.258 -1.68 1 98.19 12 GLY B N 1
ATOM 1632 C CA . GLY B 1 12 ? 10.758 11.359 -2.562 1 98.19 12 GLY B CA 1
ATOM 1633 C C . GLY B 1 12 ? 9.406 11.977 -2.242 1 98.19 12 GLY B C 1
ATOM 1634 O O . GLY B 1 12 ? 8.883 12.766 -3.025 1 98.19 12 GLY B O 1
ATOM 1635 N N . GLY B 1 13 ? 8.875 11.633 -1.096 1 97.81 13 GLY B N 1
ATOM 1636 C CA . GLY B 1 13 ? 7.539 12.055 -0.727 1 97.81 13 GLY B CA 1
ATOM 1637 C C . GLY B 1 13 ? 7.383 13.57 -0.678 1 97.81 13 GLY B C 1
ATOM 1638 O O . GLY B 1 13 ? 6.387 14.109 -1.157 1 97.81 13 GLY B O 1
ATOM 1639 N N . ARG B 1 14 ? 8.359 14.281 -0.132 1 96.69 14 ARG B N 1
ATOM 1640 C CA . ARG B 1 14 ? 8.297 15.734 -0.051 1 96.69 14 ARG B CA 1
ATOM 1641 C C . ARG B 1 14 ? 8.352 16.359 -1.439 1 96.69 14 ARG B C 1
ATOM 1643 O O . ARG B 1 14 ? 7.582 17.281 -1.74 1 96.69 14 ARG B O 1
ATOM 1650 N N . GLU B 1 15 ? 9.242 15.875 -2.25 1 97.81 15 GLU B N 1
ATOM 1651 C CA . GLU B 1 15 ? 9.367 16.375 -3.617 1 97.81 15 GLU B CA 1
ATOM 1652 C C . GLU B 1 15 ? 8.078 16.141 -4.406 1 97.81 15 GLU B C 1
ATOM 1654 O O . GLU B 1 15 ? 7.586 17.047 -5.078 1 97.81 15 GLU B O 1
ATOM 1659 N N . ILE B 1 16 ? 7.562 14.961 -4.277 1 98.5 16 ILE B N 1
ATOM 1660 C CA . ILE B 1 16 ? 6.34 14.594 -4.98 1 98.5 16 ILE B CA 1
ATOM 1661 C C . ILE B 1 16 ? 5.188 15.469 -4.504 1 98.5 16 ILE B C 1
ATOM 1663 O O . ILE B 1 16 ? 4.418 15.992 -5.316 1 98.5 16 ILE B O 1
ATOM 1667 N N . ALA B 1 17 ? 5.074 15.688 -3.201 1 98.31 17 ALA B N 1
ATOM 1668 C CA . ALA B 1 17 ? 4.012 16.516 -2.631 1 98.31 17 ALA B CA 1
ATOM 1669 C C . ALA B 1 17 ? 4.094 17.938 -3.143 1 98.31 17 ALA B C 1
ATOM 1671 O O . ALA B 1 17 ? 3.08 18.531 -3.529 1 98.31 17 ALA B O 1
ATOM 1672 N N . TYR B 1 18 ? 5.27 18.438 -3.168 1 97.62 18 TYR B N 1
ATOM 1673 C CA . TYR B 1 18 ? 5.48 19.812 -3.619 1 97.62 18 TYR B CA 1
ATOM 1674 C C . TYR B 1 18 ? 5.121 19.953 -5.09 1 97.62 18 TYR B C 1
ATOM 1676 O O . TYR B 1 18 ? 4.355 20.859 -5.461 1 97.62 18 TYR B O 1
ATOM 1684 N N . LYS B 1 19 ? 5.652 19.125 -5.926 1 98.25 19 LYS B N 1
ATOM 1685 C CA . LYS B 1 19 ? 5.375 19.172 -7.359 1 98.25 19 LYS B CA 1
ATOM 1686 C C . LYS B 1 19 ? 3.889 18.969 -7.637 1 98.25 19 LYS B C 1
ATOM 1688 O O . LYS B 1 19 ? 3.309 19.641 -8.492 1 98.25 19 LYS B O 1
ATOM 1693 N N . LEU B 1 20 ? 3.316 18.016 -6.926 1 98.06 20 LEU B N 1
ATOM 1694 C CA . LEU B 1 20 ? 1.895 17.719 -7.066 1 98.06 20 LEU B CA 1
ATOM 1695 C C . LEU B 1 20 ? 1.049 18.938 -6.707 1 98.06 20 LEU B C 1
ATOM 1697 O O . LEU B 1 20 ? 0.077 19.25 -7.398 1 98.06 20 LEU B O 1
ATOM 1701 N N . SER B 1 21 ? 1.436 19.594 -5.586 1 97.88 21 SER B N 1
ATOM 1702 C CA . SER B 1 21 ? 0.691 20.781 -5.156 1 97.88 21 SER B CA 1
ATOM 1703 C C . SER B 1 21 ? 0.721 21.875 -6.219 1 97.88 21 SER B C 1
ATOM 1705 O O . SER B 1 21 ? -0.285 22.547 -6.453 1 97.88 21 SER B O 1
ATOM 1707 N N . ASN B 1 22 ? 1.851 22.031 -6.914 1 97.69 22 ASN B N 1
ATOM 1708 C CA . ASN B 1 22 ? 1.975 23.016 -7.988 1 97.69 22 ASN B CA 1
ATOM 1709 C C . ASN B 1 22 ? 1.134 22.625 -9.203 1 97.69 22 ASN B C 1
ATOM 1711 O O . ASN B 1 22 ? 0.445 23.469 -9.781 1 97.69 22 ASN B O 1
ATOM 1715 N N . GLU B 1 23 ? 1.171 21.406 -9.547 1 96.81 23 GLU B N 1
ATOM 1716 C CA . GLU B 1 23 ? 0.434 20.922 -10.703 1 96.81 23 GLU B CA 1
ATOM 1717 C C . GLU B 1 23 ? -1.072 21.062 -10.508 1 96.81 23 GLU B C 1
ATOM 1719 O O . GLU B 1 23 ? -1.801 21.375 -11.453 1 96.81 23 GLU B O 1
ATOM 1724 N N . LEU B 1 24 ? -1.511 20.922 -9.305 1 97 24 LEU B N 1
ATOM 1725 C CA . LEU B 1 24 ? -2.941 20.906 -9.016 1 97 24 LEU B CA 1
ATOM 1726 C C . LEU B 1 24 ? -3.406 22.281 -8.539 1 97 24 LEU B C 1
ATOM 1728 O O . LEU B 1 24 ? -4.605 22.516 -8.383 1 97 24 LEU B O 1
ATOM 1732 N N . ASN B 1 25 ? -2.477 23.125 -8.25 1 97.5 25 ASN B N 1
ATOM 1733 C CA . ASN B 1 25 ? -2.756 24.422 -7.617 1 97.5 25 ASN B CA 1
ATOM 1734 C C . ASN B 1 25 ? -3.389 24.234 -6.242 1 97.5 25 ASN B C 1
ATOM 1736 O O . ASN B 1 25 ? -4.418 24.844 -5.941 1 97.5 25 ASN B O 1
ATOM 1740 N N . PHE B 1 26 ? -2.904 23.312 -5.5 1 98.12 26 PHE B N 1
ATOM 1741 C CA . PHE B 1 26 ? -3.295 23.062 -4.117 1 98.12 26 PHE B CA 1
ATOM 1742 C C . PHE B 1 26 ? -2.316 23.719 -3.15 1 98.12 26 PHE B C 1
ATOM 1744 O O . PHE B 1 26 ? -1.175 24 -3.516 1 98.12 26 PHE B O 1
ATOM 1751 N N . THR B 1 27 ? -2.727 23.969 -1.926 1 98.12 27 THR B N 1
ATOM 1752 C CA . THR B 1 27 ? -1.838 24.453 -0.876 1 98.12 27 THR B CA 1
ATOM 1753 C C . THR B 1 27 ? -1.04 23.312 -0.269 1 98.12 27 THR B C 1
ATOM 1755 O O . THR B 1 27 ? -1.611 22.281 0.112 1 98.12 27 THR B O 1
ATOM 1758 N N . TYR B 1 28 ? 0.211 23.516 -0.295 1 97.62 28 TYR B N 1
ATOM 1759 C CA . TYR B 1 28 ? 1.136 22.531 0.271 1 97.62 28 TYR B CA 1
ATOM 1760 C C . TYR B 1 28 ? 1.342 22.781 1.761 1 97.62 28 TYR B C 1
ATOM 1762 O O . TYR B 1 28 ? 1.79 23.859 2.164 1 97.62 28 TYR B O 1
ATOM 1770 N N . LEU B 1 29 ? 1.06 21.75 2.656 1 96.44 29 LEU B N 1
ATOM 1771 C CA . LEU B 1 29 ? 1.203 21.875 4.105 1 96.44 29 LEU B CA 1
ATOM 1772 C C . LEU B 1 29 ? 2.178 20.828 4.641 1 96.44 29 LEU B C 1
ATOM 1774 O O . LEU B 1 29 ? 1.804 19.672 4.848 1 96.44 29 LEU B O 1
ATOM 1778 N N . ASN B 1 30 ? 3.365 21.25 4.828 1 92.75 30 ASN B N 1
ATOM 1779 C CA . ASN B 1 30 ? 4.289 20.469 5.648 1 92.75 30 ASN B CA 1
ATOM 1780 C C . ASN B 1 30 ? 4.184 20.844 7.121 1 92.75 30 ASN B C 1
ATOM 1782 O O . ASN B 1 30 ? 3.277 21.594 7.516 1 92.75 30 ASN B O 1
ATOM 1786 N N . LYS B 1 31 ? 5.078 20.297 7.887 1 89.25 31 LYS B N 1
ATOM 1787 C CA . LYS B 1 31 ? 5.031 20.547 9.32 1 89.25 31 LYS B CA 1
ATOM 1788 C C . LYS B 1 31 ? 5.031 22.047 9.617 1 89.25 31 LYS B C 1
ATOM 1790 O O . LYS B 1 31 ? 4.16 22.547 10.336 1 89.25 31 LYS B O 1
ATOM 1795 N N . GLU B 1 32 ? 5.953 22.766 9.047 1 91.75 32 GLU B N 1
ATOM 1796 C CA . GLU B 1 32 ? 6.117 24.188 9.328 1 91.75 32 GLU B CA 1
ATOM 1797 C C . GLU B 1 32 ? 4.883 24.984 8.906 1 91.75 32 GLU B C 1
ATOM 1799 O O . GLU B 1 32 ? 4.379 25.812 9.664 1 91.75 32 GLU B O 1
ATOM 1804 N N . LYS B 1 33 ? 4.402 24.719 7.727 1 94.69 33 LYS B N 1
ATOM 1805 C CA . LYS B 1 33 ? 3.26 25.469 7.195 1 94.69 33 LYS B CA 1
ATOM 1806 C C . LYS B 1 33 ? 1.98 25.109 7.949 1 94.69 33 LYS B C 1
ATOM 1808 O O . LYS B 1 33 ? 1.113 25.969 8.141 1 94.69 33 LYS B O 1
ATOM 1813 N N . LEU B 1 34 ? 1.858 23.844 8.359 1 94.12 34 LEU B N 1
ATOM 1814 C CA . LEU B 1 34 ? 0.696 23.438 9.133 1 94.12 34 LEU B CA 1
ATOM 1815 C C . LEU B 1 34 ? 0.676 24.125 10.492 1 94.12 34 LEU B C 1
ATOM 1817 O O . LEU B 1 34 ? -0.374 24.594 10.945 1 94.12 34 LEU B O 1
ATOM 1821 N N . LEU B 1 35 ? 1.839 24.234 11.102 1 92.81 35 LEU B N 1
ATOM 1822 C CA . LEU B 1 35 ? 1.941 24.906 12.398 1 92.81 35 LEU B CA 1
ATOM 1823 C C . LEU B 1 35 ? 1.65 26.391 12.281 1 92.81 35 LEU B C 1
ATOM 1825 O O . LEU B 1 35 ? 1.005 26.969 13.148 1 92.81 35 LEU B O 1
ATOM 1829 N N . GLN B 1 36 ? 2.137 26.969 11.195 1 95.62 36 GLN B N 1
ATOM 1830 C CA . GLN B 1 36 ? 1.852 28.375 10.953 1 95.62 36 GLN B CA 1
ATOM 1831 C C . GLN B 1 36 ? 0.355 28.609 10.773 1 95.62 36 GLN B C 1
ATOM 1833 O O . GLN B 1 36 ? -0.206 29.547 11.352 1 95.62 36 GLN B O 1
ATOM 1838 N N . LYS B 1 37 ? -0.221 27.766 10 1 95.56 37 LYS B N 1
ATOM 1839 C CA . LYS B 1 37 ? -1.661 27.891 9.789 1 95.56 37 LYS B CA 1
ATOM 1840 C C . LYS B 1 37 ? -2.422 27.688 11.102 1 95.56 37 LYS B C 1
ATOM 1842 O O . LYS B 1 37 ? -3.381 28.406 11.375 1 95.56 37 LYS B O 1
ATOM 1847 N N . ALA B 1 38 ? -2.008 26.688 11.859 1 95.31 38 ALA B N 1
ATOM 1848 C CA . ALA B 1 38 ? -2.617 26.438 13.164 1 95.31 38 ALA B CA 1
ATOM 1849 C C . ALA B 1 38 ? -2.502 27.656 14.07 1 95.31 38 ALA B C 1
ATOM 1851 O O . ALA B 1 38 ? -3.441 28 14.797 1 95.31 38 ALA B O 1
ATOM 1852 N N . LYS B 1 39 ? -1.38 28.281 14 1 95.62 39 LYS B N 1
ATOM 1853 C CA . LYS B 1 39 ? -1.169 29.5 14.773 1 95.62 39 LYS B CA 1
ATOM 1854 C C . LYS B 1 39 ? -2.156 30.594 14.359 1 95.62 39 LYS B C 1
ATOM 1856 O O . LYS B 1 39 ? -2.771 31.234 15.219 1 95.62 39 LYS B O 1
ATOM 1861 N N . ASP B 1 40 ? -2.328 30.766 13.086 1 96 40 ASP B N 1
ATOM 1862 C CA . ASP B 1 40 ? -3.227 31.781 12.547 1 96 40 ASP B CA 1
ATOM 1863 C C . ASP B 1 40 ? -4.664 31.531 13 1 96 40 ASP B C 1
ATOM 1865 O O . ASP B 1 40 ? -5.449 32.469 13.133 1 96 40 ASP B O 1
ATOM 1869 N N . PHE B 1 41 ? -5.039 30.312 13.258 1 95.56 41 PHE B N 1
ATOM 1870 C CA . PHE B 1 41 ? -6.402 29.953 13.617 1 95.56 41 PHE B CA 1
ATOM 1871 C C . PHE B 1 41 ? -6.535 29.75 15.117 1 95.56 41 PHE B C 1
ATOM 1873 O O . PHE B 1 41 ? -7.605 29.375 15.609 1 95.56 41 PHE B O 1
ATOM 1880 N N . GLY B 1 42 ? -5.402 29.891 15.852 1 94.75 42 GLY B N 1
ATOM 1881 C CA . GLY B 1 42 ? -5.438 29.828 17.297 1 94.75 42 GLY B CA 1
ATOM 1882 C C . GLY B 1 42 ? -5.285 28.422 17.844 1 94.75 42 GLY B C 1
ATOM 1883 O O . GLY B 1 42 ? -5.684 28.125 18.969 1 94.75 42 GLY B O 1
ATOM 1884 N N . TYR B 1 43 ? -4.75 27.469 17.047 1 94.5 43 TYR B N 1
ATOM 1885 C CA . TYR B 1 43 ? -4.621 26.062 17.453 1 94.5 43 TYR B CA 1
ATOM 1886 C C . TYR B 1 43 ? -3.156 25.672 17.562 1 94.5 43 TYR B C 1
ATOM 1888 O O . TYR B 1 43 ? -2.824 24.484 17.484 1 94.5 43 TYR B O 1
ATOM 1896 N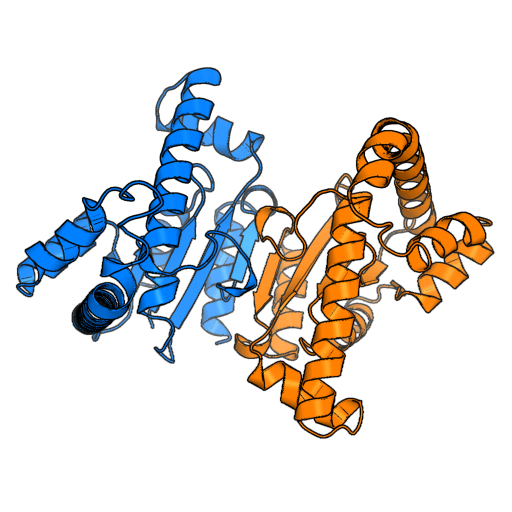 N . PHE B 1 44 ? -2.246 26.547 17.656 1 91.94 44 PHE B N 1
ATOM 1897 C CA . PHE B 1 44 ? -0.813 26.281 17.609 1 91.94 44 PHE B CA 1
ATOM 1898 C C . PHE B 1 44 ? -0.414 25.297 18.703 1 91.94 44 PHE B C 1
ATOM 1900 O O . PHE B 1 44 ? 0.284 24.328 18.438 1 91.94 44 PHE B O 1
ATOM 1907 N N . GLU B 1 45 ? -0.846 25.547 19.906 1 88.88 45 GLU B N 1
ATOM 1908 C CA . GLU B 1 45 ? -0.424 24.734 21.031 1 88.88 45 GLU B CA 1
ATOM 1909 C C . GLU B 1 45 ? -0.858 23.281 20.859 1 88.88 45 GLU B C 1
ATOM 1911 O O . GLU B 1 45 ? -0.072 22.359 21.094 1 88.88 45 GLU B O 1
ATOM 1916 N N . GLU B 1 46 ? -2.07 23.094 20.469 1 87.44 46 GLU B N 1
ATOM 1917 C CA . GLU B 1 46 ? -2.6 21.75 20.266 1 87.44 46 GLU B CA 1
ATOM 1918 C C . GLU B 1 46 ? -1.831 21.016 19.172 1 87.44 46 GLU B C 1
ATOM 1920 O O . GLU B 1 46 ? -1.428 19.859 19.359 1 87.44 46 GLU B O 1
ATOM 1925 N N . MET B 1 47 ? -1.547 21.719 18.062 1 87.62 47 MET B N 1
ATOM 1926 C CA . MET B 1 47 ? -0.867 21.078 16.938 1 87.62 47 MET B CA 1
ATOM 1927 C C . MET B 1 47 ? 0.616 20.891 17.234 1 87.62 47 MET B C 1
ATOM 1929 O O . MET B 1 47 ? 1.215 19.906 16.797 1 87.62 47 MET B O 1
ATOM 1933 N N . ASN B 1 48 ? 1.149 21.828 17.922 1 85.12 48 ASN B N 1
ATOM 1934 C CA . ASN B 1 48 ? 2.559 21.734 18.297 1 85.12 48 ASN B CA 1
ATOM 1935 C C . ASN B 1 48 ? 2.822 20.531 19.203 1 85.12 48 ASN B C 1
ATOM 1937 O O . ASN B 1 48 ? 3.887 19.922 19.125 1 85.12 48 ASN B O 1
ATOM 1941 N N . ARG B 1 49 ? 1.928 20.281 20.047 1 78.94 49 ARG B N 1
ATOM 1942 C CA . ARG B 1 49 ? 2.033 19.125 20.922 1 78.94 49 ARG B CA 1
ATOM 1943 C C . ARG B 1 49 ? 2.082 17.828 20.109 1 78.94 49 ARG B C 1
ATOM 1945 O O . ARG B 1 49 ? 2.797 16.891 20.469 1 78.94 49 ARG B O 1
ATOM 1952 N N . LEU B 1 50 ? 1.321 17.812 19.016 1 77.31 50 LEU B N 1
ATOM 1953 C CA . LEU B 1 50 ? 1.329 16.672 18.109 1 77.31 50 LEU B CA 1
ATOM 1954 C C . LEU B 1 50 ? 2.732 16.406 17.562 1 77.31 50 LEU B C 1
ATOM 1956 O O . LEU B 1 50 ? 3.146 15.258 17.422 1 77.31 50 LEU B O 1
ATOM 1960 N N . TYR B 1 51 ? 3.49 17.391 17.406 1 75.31 51 TYR B N 1
ATOM 1961 C CA . TYR B 1 51 ? 4.801 17.25 16.781 1 75.31 51 TYR B CA 1
ATOM 1962 C C . TYR B 1 51 ? 5.883 17.016 17.844 1 75.31 51 TYR B C 1
ATOM 1964 O O . TYR B 1 51 ? 6.957 16.5 17.531 1 75.31 51 TYR B O 1
ATOM 1972 N N . LYS B 1 52 ? 5.664 17.453 19.047 1 66.69 52 LYS B N 1
ATOM 1973 C CA . LYS B 1 52 ? 6.68 17.344 20.078 1 66.69 52 LYS B CA 1
ATOM 1974 C C . LYS B 1 52 ? 6.477 16.094 20.922 1 66.69 52 LYS B C 1
ATOM 1976 O O . LYS B 1 52 ? 7.383 15.672 21.641 1 66.69 52 LYS B O 1
ATOM 1981 N N . GLU B 1 53 ? 5.246 15.641 20.969 1 57.59 53 GLU B N 1
ATOM 1982 C CA . GLU B 1 53 ? 4.988 14.508 21.859 1 57.59 53 GLU B CA 1
ATOM 1983 C C . GLU B 1 53 ? 5.742 13.266 21.391 1 57.59 53 GLU B C 1
ATOM 1985 O O . GLU B 1 53 ? 5.668 12.883 20.234 1 57.59 53 GLU B O 1
ATOM 1990 N N . LYS B 1 54 ? 6.879 13.07 22.109 1 55.62 54 LYS B N 1
ATOM 1991 C CA . LYS B 1 54 ? 7.676 11.859 21.938 1 55.62 54 LYS B CA 1
ATOM 1992 C C . LYS B 1 54 ? 6.926 10.633 22.422 1 55.62 54 LYS B C 1
ATOM 1994 O O . LYS B 1 54 ? 6.141 10.711 23.375 1 55.62 54 LYS B O 1
ATOM 1999 N N . PRO B 1 55 ? 6.91 9.516 21.562 1 50 55 PRO B N 1
ATOM 2000 C CA . PRO B 1 55 ? 6.277 8.289 22.078 1 50 55 PRO B CA 1
ATOM 2001 C C . PRO B 1 55 ? 6.711 7.965 23.5 1 50 55 PRO B C 1
ATOM 2003 O O . PRO B 1 55 ? 7.895 8.062 23.844 1 50 55 PRO B O 1
ATOM 2006 N N . VAL B 1 56 ? 5.844 8.266 24.578 1 43.44 56 VAL B N 1
ATOM 2007 C CA . VAL B 1 56 ? 6.176 7.836 25.922 1 43.44 56 VAL B CA 1
ATOM 2008 C C . VAL B 1 56 ? 6.477 6.34 25.938 1 43.44 56 VAL B C 1
ATOM 2010 O O . VAL B 1 56 ? 5.945 5.59 25.109 1 43.44 56 VAL B O 1
ATOM 2013 N N . ASN B 1 57 ? 7.422 5.832 26.734 1 45.31 57 ASN B N 1
ATOM 2014 C CA . ASN B 1 57 ? 7.699 4.43 27.031 1 45.31 57 ASN B CA 1
ATOM 2015 C C . ASN B 1 57 ? 6.41 3.615 27.125 1 45.31 57 ASN B C 1
ATOM 2017 O O . ASN B 1 57 ? 5.328 4.176 27.312 1 45.31 57 ASN B O 1
ATOM 2021 N N . SER B 1 58 ? 6.391 2.146 27.203 1 41.97 58 SER B N 1
ATOM 2022 C CA . SER B 1 58 ? 5.434 1.051 27.062 1 41.97 58 SER B CA 1
ATOM 2023 C C . SER B 1 58 ? 4.195 1.289 27.922 1 41.97 58 SER B C 1
ATOM 2025 O O . SER B 1 58 ? 3.068 1.163 27.438 1 41.97 58 SER B O 1
ATOM 2027 N N . LEU B 1 59 ? 4.238 1.084 29.406 1 39.25 59 LEU B N 1
ATOM 2028 C CA . LEU B 1 59 ? 3.262 0.703 30.422 1 39.25 59 LEU B CA 1
ATOM 2029 C C . LEU B 1 59 ? 2.285 1.843 30.688 1 39.25 59 LEU B C 1
ATOM 2031 O O . LEU B 1 59 ? 1.076 1.62 30.781 1 39.25 59 LEU B O 1
ATOM 2035 N N . LEU B 1 60 ? 2.645 2.951 31.219 1 39.81 60 LEU B N 1
ATOM 2036 C CA . LEU B 1 60 ? 1.811 4.07 31.641 1 39.81 60 LEU B CA 1
ATOM 2037 C C . LEU B 1 60 ? 1.044 4.652 30.453 1 39.81 60 LEU B C 1
ATOM 2039 O O . LEU B 1 60 ? -0.093 5.102 30.609 1 39.81 60 LEU B O 1
ATOM 2043 N N . GLN B 1 61 ? 1.506 4.762 29.219 1 41.78 61 GLN B N 1
ATOM 2044 C CA . GLN B 1 61 ? 0.962 5.293 27.984 1 41.78 61 GLN B CA 1
ATOM 2045 C C . GLN B 1 61 ? -0.223 4.461 27.5 1 41.78 61 GLN B C 1
ATOM 2047 O O . GLN B 1 61 ? -1.071 4.953 26.75 1 41.78 61 GLN B O 1
ATOM 2052 N N . ALA B 1 62 ? -0.149 3.25 27.781 1 44.91 62 ALA B N 1
ATOM 2053 C CA . ALA B 1 62 ? -1.264 2.328 27.578 1 44.91 62 ALA B CA 1
ATOM 2054 C C . ALA B 1 62 ? -2.496 2.775 28.359 1 44.91 62 ALA B C 1
ATOM 2056 O O . ALA B 1 62 ? -3.619 2.695 27.859 1 44.91 62 ALA B O 1
ATOM 2057 N N . ILE B 1 63 ? -2.314 2.939 29.688 1 42.19 63 ILE B N 1
ATOM 2058 C CA . ILE B 1 63 ? -3.379 3.234 30.641 1 42.19 63 ILE B CA 1
ATOM 2059 C C . ILE B 1 63 ? -3.951 4.621 30.359 1 42.19 63 ILE B C 1
ATOM 2061 O O . ILE B 1 63 ? -5.168 4.812 30.375 1 42.19 63 ILE B O 1
ATOM 2065 N N . VAL B 1 64 ? -3.301 5.785 30.609 1 41.38 64 VAL B N 1
ATOM 2066 C CA . VAL B 1 64 ? -3.73 7.18 30.531 1 41.38 64 VAL B CA 1
ATOM 2067 C C . VAL B 1 64 ? -4.363 7.457 29.172 1 41.38 64 VAL B C 1
ATOM 2069 O O . VAL B 1 64 ? -4.969 8.508 28.969 1 41.38 64 VAL B O 1
ATOM 2072 N N . LYS B 1 65 ? -4.102 6.609 28.109 1 49.97 65 LYS B N 1
ATOM 2073 C CA . LYS B 1 65 ? -4.367 6.816 26.688 1 49.97 65 LYS B CA 1
ATOM 2074 C C . LYS B 1 65 ? -5.855 6.688 26.391 1 49.97 65 LYS B C 1
ATOM 2076 O O . LYS B 1 65 ? -6.355 7.305 25.438 1 49.97 65 LYS B O 1
ATOM 2081 N N . ASN B 1 66 ? -6.441 5.754 27.047 1 54.41 66 ASN B N 1
ATOM 2082 C CA . ASN B 1 66 ? -7.621 5.414 26.25 1 54.41 66 ASN B CA 1
ATOM 2083 C C . ASN B 1 66 ? -8.578 6.602 26.141 1 54.41 66 ASN B C 1
ATOM 2085 O O . ASN B 1 66 ? -8.977 6.969 25.031 1 54.41 66 AS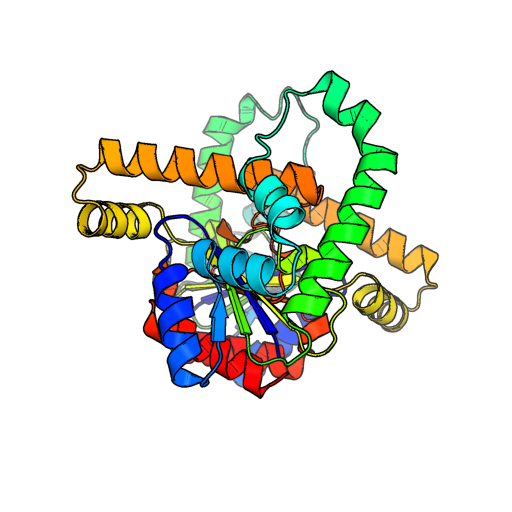N B O 1
ATOM 2089 N N . GLU B 1 67 ? -9.055 6.996 27.266 1 48.66 67 GLU B N 1
ATOM 2090 C CA . GLU B 1 67 ? -10.086 8.023 27.172 1 48.66 67 GLU B CA 1
ATOM 2091 C C . GLU B 1 67 ? -9.477 9.383 26.812 1 48.66 67 GLU B C 1
ATOM 2093 O O . GLU B 1 67 ? -10.008 10.109 25.984 1 48.66 67 GLU B O 1
ATOM 2098 N N . VAL B 1 68 ? -8.414 9.805 27.531 1 52.62 68 VAL B N 1
ATOM 2099 C CA . VAL B 1 68 ? -7.699 11.047 27.25 1 52.62 68 VAL B CA 1
ATOM 2100 C C . VAL B 1 68 ? -7.105 11 25.844 1 52.62 68 VAL B C 1
ATOM 2102 O O . VAL B 1 68 ? -7.117 12.008 25.125 1 52.62 68 VAL B O 1
ATOM 2105 N N . ALA B 1 69 ? -6.863 9.773 25.578 1 64.44 69 ALA B N 1
ATOM 2106 C CA . ALA B 1 69 ? -6.316 9.594 24.234 1 64.44 69 ALA B CA 1
ATOM 2107 C C . ALA B 1 69 ? -7.387 9.805 23.172 1 64.44 69 ALA B C 1
ATOM 2109 O O . ALA B 1 69 ? -7.141 10.461 22.156 1 64.44 69 ALA B O 1
ATOM 2110 N N . LEU B 1 70 ? -8.523 9.398 23.625 1 68.69 70 LEU B N 1
ATOM 2111 C CA . LEU B 1 70 ? -9.609 9.555 22.656 1 68.69 70 LEU B CA 1
ATOM 2112 C C . LEU B 1 70 ? -10.008 11.016 22.516 1 68.69 70 LEU B C 1
ATOM 2114 O O . LEU B 1 70 ? -10.242 11.492 21.406 1 68.69 70 LEU B O 1
ATOM 2118 N N . GLU B 1 71 ? -10.156 11.711 23.688 1 73.5 71 GLU B N 1
ATOM 2119 C CA . GLU B 1 71 ? -10.5 13.133 23.641 1 73.5 71 GLU B CA 1
ATOM 2120 C C . GLU B 1 71 ? -9.445 13.93 22.891 1 73.5 71 GLU B C 1
ATOM 2122 O O . GLU B 1 71 ? -9.773 14.836 22.109 1 73.5 71 GLU B O 1
ATOM 2127 N N . LYS B 1 72 ? -8.297 13.594 23.141 1 81.19 72 LYS B N 1
ATOM 2128 C CA . LYS B 1 72 ? -7.195 14.258 22.438 1 81.19 72 LYS B CA 1
ATOM 2129 C C . LYS B 1 72 ? -7.258 14 20.938 1 81.19 72 LYS B C 1
ATOM 2131 O O . LYS B 1 72 ? -7.102 14.922 20.141 1 81.19 72 LYS B O 1
ATOM 2136 N N . LYS B 1 73 ? -7.684 12.867 20.578 1 86.06 73 LYS B N 1
ATOM 2137 C CA . LYS B 1 73 ? -7.785 12.516 19.172 1 86.06 73 LYS B CA 1
ATOM 2138 C C . LYS B 1 73 ? -8.93 13.273 18.5 1 86.06 73 LYS B C 1
ATOM 2140 O O . LYS B 1 73 ? -8.781 13.773 17.375 1 86.06 73 LYS B O 1
ATOM 2145 N N . ASP B 1 74 ? -9.992 13.344 19.234 1 90 74 ASP B N 1
ATOM 2146 C CA . ASP B 1 74 ? -11.148 14.039 18.688 1 90 74 ASP B CA 1
ATOM 2147 C C . ASP B 1 74 ? -10.844 15.523 18.484 1 90 74 ASP B C 1
ATOM 2149 O O . ASP B 1 74 ? -11.281 16.125 17.5 1 90 74 ASP B O 1
ATOM 2153 N N . ASN B 1 75 ? -10.141 16.047 19.375 1 90.69 75 ASN B N 1
ATOM 2154 C CA . ASN B 1 75 ? -9.758 17.453 19.25 1 90.69 75 ASN B CA 1
ATOM 2155 C C . ASN B 1 75 ? -8.836 17.688 18.062 1 90.69 75 ASN B C 1
ATOM 2157 O O . ASN B 1 75 ? -9.023 18.625 17.297 1 90.69 75 ASN B O 1
ATOM 2161 N N . ILE B 1 76 ? -7.906 16.844 17.859 1 91.25 76 ILE B N 1
ATOM 2162 C CA . ILE B 1 76 ? -6.98 16.969 16.75 1 91.25 76 ILE B CA 1
ATOM 2163 C C . ILE B 1 76 ? -7.742 16.828 15.43 1 91.25 76 ILE B C 1
ATOM 2165 O O . ILE B 1 76 ? -7.5 17.578 14.484 1 91.25 76 ILE B O 1
ATOM 2169 N N . ARG B 1 77 ? -8.617 15.914 15.422 1 94.12 77 ARG B N 1
ATOM 2170 C CA . ARG B 1 77 ? -9.461 15.727 14.242 1 94.12 77 ARG B CA 1
ATOM 2171 C C . ARG B 1 77 ? -10.227 17 13.914 1 94.12 77 ARG B C 1
ATOM 2173 O O . ARG B 1 77 ? -10.273 17.422 12.75 1 94.12 77 ARG B O 1
ATOM 2180 N N . LYS B 1 78 ? -10.805 17.562 14.953 1 95 78 LYS B N 1
ATOM 2181 C CA . LYS B 1 78 ? -11.539 18.812 14.781 1 95 78 LYS B CA 1
ATOM 2182 C C . LYS B 1 78 ? -10.641 19.906 14.219 1 95 78 LYS B C 1
ATOM 2184 O O . LYS B 1 78 ? -11.039 20.641 13.312 1 95 78 LYS B O 1
ATOM 2189 N N . ILE B 1 79 ? -9.508 20.016 14.719 1 95.06 79 ILE B N 1
ATOM 2190 C CA . ILE B 1 79 ? -8.562 21.031 14.305 1 95.06 79 ILE B CA 1
ATOM 2191 C C . ILE B 1 79 ? -8.164 20.812 12.844 1 95.06 79 ILE B C 1
ATOM 2193 O O . ILE B 1 79 ? -8.188 21.75 12.039 1 95.06 79 ILE B O 1
ATOM 2197 N N . TYR B 1 80 ? -7.82 19.594 12.453 1 95.75 80 TYR B N 1
ATOM 2198 C CA . TYR B 1 80 ? -7.469 19.266 11.078 1 95.75 80 TYR B CA 1
ATOM 2199 C C . TYR B 1 80 ? -8.594 19.672 10.125 1 95.75 80 TYR B C 1
ATOM 2201 O O . TYR B 1 80 ? -8.336 20.266 9.07 1 95.75 80 TYR B O 1
ATOM 2209 N N . ASN B 1 81 ? -9.789 19.391 10.562 1 96.5 81 ASN B N 1
ATOM 2210 C CA . ASN B 1 81 ? -10.93 19.719 9.719 1 96.5 81 ASN B CA 1
ATOM 2211 C C . ASN B 1 81 ? -11.117 21.219 9.586 1 96.5 81 ASN B C 1
ATOM 2213 O O . ASN B 1 81 ? -11.438 21.719 8.5 1 96.5 81 ASN B O 1
ATOM 2217 N N . GLU B 1 82 ? -10.891 21.891 10.648 1 96.31 82 GLU B N 1
ATOM 2218 C CA . GLU B 1 82 ? -10.992 23.359 10.609 1 96.31 82 GLU B CA 1
ATOM 2219 C C . GLU B 1 82 ? -9.914 23.953 9.719 1 96.31 82 GLU B C 1
ATOM 2221 O O . GLU B 1 82 ? -10.188 24.844 8.914 1 96.31 82 GLU B O 1
ATOM 2226 N N . LEU B 1 83 ? -8.758 23.484 9.82 1 96.12 83 LEU B N 1
ATOM 2227 C CA . LEU B 1 83 ? -7.617 24.031 9.086 1 96.12 83 LEU B CA 1
ATOM 2228 C C . LEU B 1 83 ? -7.734 23.734 7.598 1 96.12 83 LEU B C 1
ATOM 2230 O O . LEU B 1 83 ? -7.164 24.453 6.773 1 96.12 83 LEU B O 1
ATOM 2234 N N . THR B 1 84 ? -8.492 22.688 7.25 1 96.56 84 THR B N 1
ATOM 2235 C CA . THR B 1 84 ? -8.492 22.25 5.855 1 96.56 84 THR B CA 1
ATOM 2236 C C . THR B 1 84 ? -9.898 22.375 5.262 1 96.56 84 THR B C 1
ATOM 2238 O O . THR B 1 84 ? -10.188 21.766 4.223 1 96.56 84 THR B O 1
ATOM 2241 N N . LYS B 1 85 ? -10.773 23.078 5.879 1 95 85 LYS B N 1
ATOM 2242 C CA . LYS B 1 85 ? -12.188 23.141 5.527 1 95 85 LYS B CA 1
ATOM 2243 C C . LYS B 1 85 ? -12.383 23.734 4.133 1 95 85 LYS B C 1
ATOM 2245 O O . LYS B 1 85 ? -13.367 23.438 3.453 1 95 85 LYS B O 1
ATOM 2250 N N . ASP B 1 86 ? -11.43 24.562 3.68 1 93.88 86 ASP B N 1
ATOM 2251 C CA . ASP B 1 86 ? -11.57 25.25 2.396 1 93.88 86 ASP B CA 1
ATOM 2252 C C . ASP B 1 86 ? -11.133 24.359 1.244 1 93.88 86 ASP B C 1
ATOM 2254 O O . ASP B 1 86 ? -11.328 24.703 0.075 1 93.88 86 ASP B O 1
ATOM 2258 N N . GLY B 1 87 ? -10.484 23.328 1.474 1 94.75 87 GLY B N 1
ATOM 2259 C CA . GLY B 1 87 ? -10.109 22.344 0.465 1 94.75 87 GLY B CA 1
ATOM 2260 C C . GLY B 1 87 ? -8.875 22.75 -0.32 1 94.75 87 GLY B C 1
ATOM 2261 O O . GLY B 1 87 ? -8.305 23.828 -0.097 1 94.75 87 GLY B O 1
ATOM 2262 N N . ASP B 1 88 ? -8.438 21.734 -1.108 1 96.88 88 ASP B N 1
ATOM 2263 C CA . ASP B 1 88 ? -7.316 21.906 -2.029 1 96.88 88 ASP B CA 1
ATOM 2264 C C . ASP B 1 88 ? -5.992 21.984 -1.275 1 96.88 88 ASP B C 1
ATOM 2266 O O . ASP B 1 88 ? -5.238 22.953 -1.437 1 96.88 88 ASP B O 1
ATOM 2270 N N . TYR B 1 89 ? -5.789 21 -0.429 1 97.94 89 TYR B N 1
ATOM 2271 C CA . TYR B 1 89 ? -4.562 20.875 0.349 1 97.94 89 TYR B CA 1
ATOM 2272 C C . TYR B 1 89 ? -3.838 19.578 0.04 1 97.94 89 TYR B C 1
ATOM 2274 O O . TYR B 1 89 ? -4.473 18.562 -0.244 1 97.94 89 TYR B O 1
ATOM 2282 N N . ILE B 1 90 ? -2.584 19.625 0.067 1 98.31 90 ILE B N 1
ATOM 2283 C CA . ILE B 1 90 ? -1.723 18.453 0.195 1 98.31 90 ILE B CA 1
ATOM 2284 C C . ILE B 1 90 ? -0.98 18.5 1.528 1 98.31 90 ILE B C 1
ATOM 2286 O O . ILE B 1 90 ? -0.22 19.438 1.789 1 98.31 90 ILE B O 1
ATOM 2290 N N . ILE B 1 91 ? -1.224 17.578 2.338 1 97.5 91 ILE B N 1
ATOM 2291 C CA . ILE B 1 91 ? -0.637 17.531 3.672 1 97.5 91 ILE B CA 1
ATOM 2292 C C . ILE B 1 91 ? 0.345 16.359 3.764 1 97.5 91 ILE B C 1
ATOM 2294 O O . ILE B 1 91 ? 0.009 15.234 3.408 1 97.5 91 ILE B O 1
ATOM 2298 N N . VAL B 1 92 ? 1.522 16.594 4.246 1 96.62 92 VAL B N 1
ATOM 2299 C CA . VAL B 1 92 ? 2.539 15.555 4.336 1 96.62 92 VAL B CA 1
ATOM 2300 C C . VAL B 1 92 ? 2.734 15.141 5.793 1 96.62 92 VAL B C 1
ATOM 2302 O O . VAL B 1 92 ? 3.17 15.953 6.617 1 96.62 92 VAL B O 1
ATOM 2305 N N . GLY B 1 93 ? 2.398 13.898 6.012 1 92.75 93 GLY B N 1
ATOM 2306 C CA . GLY B 1 93 ? 2.68 13.32 7.32 1 92.75 93 GLY B CA 1
ATOM 2307 C C . GLY B 1 93 ? 1.663 13.719 8.375 1 92.75 93 GLY B C 1
ATOM 2308 O O . GLY B 1 93 ? 0.483 13.898 8.07 1 92.75 93 GLY B O 1
ATOM 2309 N N . ARG B 1 94 ? 2.109 13.367 9.672 1 86.88 94 ARG B N 1
ATOM 2310 C CA . ARG B 1 94 ? 1.464 13.773 10.914 1 86.88 94 ARG B CA 1
ATOM 2311 C C . ARG B 1 94 ? 0.067 13.172 11.031 1 86.88 94 ARG B C 1
ATOM 2313 O O . ARG B 1 94 ? -0.881 13.867 11.406 1 86.88 94 ARG B O 1
ATOM 2320 N N . CYS B 1 95 ? -0.073 12 10.586 1 91.94 95 CYS B N 1
ATOM 2321 C CA . CYS B 1 95 ? -1.277 11.203 10.781 1 91.94 95 CYS B CA 1
ATOM 2322 C C . CYS B 1 95 ? -2.473 11.836 10.078 1 91.94 95 CYS B C 1
ATOM 2324 O O . CYS B 1 95 ? -3.619 11.609 10.477 1 91.94 95 CYS B O 1
ATOM 2326 N N . ALA B 1 96 ? -2.184 12.648 9.102 1 95.06 96 ALA B N 1
ATOM 2327 C CA . ALA B 1 96 ? -3.285 13.273 8.367 1 95.06 96 ALA B CA 1
ATOM 2328 C C . ALA B 1 96 ? -4.188 12.219 7.73 1 95.06 96 ALA B C 1
ATOM 2330 O O . ALA B 1 96 ? -5.402 12.414 7.625 1 95.06 96 ALA B O 1
ATOM 2331 N N . ASN B 1 97 ? -3.594 11.086 7.25 1 96.56 97 ASN B N 1
ATOM 2332 C CA . ASN B 1 97 ? -4.383 9.992 6.688 1 96.56 97 ASN B CA 1
ATOM 2333 C C . ASN B 1 97 ? -5.43 9.484 7.676 1 96.56 97 ASN B C 1
ATOM 2335 O O . ASN B 1 97 ? -6.504 9.039 7.273 1 96.56 97 ASN B O 1
ATOM 2339 N N . TYR B 1 98 ? -5.09 9.531 8.938 1 95.56 98 TYR B N 1
ATOM 2340 C CA . TYR B 1 98 ? -5.969 9.047 9.992 1 95.56 98 TYR B CA 1
ATOM 2341 C C . TYR B 1 98 ? -6.996 10.109 10.375 1 95.56 98 TYR B C 1
ATOM 2343 O O . TYR B 1 98 ? -8.195 9.836 10.406 1 95.56 98 TYR B O 1
ATOM 2351 N N . PHE B 1 99 ? -6.57 11.281 10.609 1 95 99 PHE B N 1
ATOM 2352 C CA . PHE B 1 99 ? -7.426 12.305 11.195 1 95 99 PHE B CA 1
ATOM 2353 C C . PHE B 1 99 ? -8.398 12.859 10.156 1 95 99 PHE B C 1
ATOM 2355 O O . PHE B 1 99 ? -9.477 13.344 10.508 1 95 99 PHE B O 1
ATOM 2362 N N . LEU B 1 100 ? -8.109 12.742 8.867 1 96.81 100 LEU B N 1
ATOM 2363 C CA . LEU B 1 100 ? -8.945 13.344 7.836 1 96.81 100 LEU B CA 1
ATOM 2364 C C . LEU B 1 100 ? -9.703 12.273 7.055 1 96.81 100 LEU B C 1
ATOM 2366 O O . LEU B 1 100 ? -10.391 12.578 6.086 1 96.81 100 LEU B O 1
ATOM 2370 N N . ARG B 1 101 ? -9.664 11.016 7.445 1 94.69 101 ARG B N 1
ATOM 2371 C CA . ARG B 1 101 ? -10.133 9.859 6.684 1 94.69 101 ARG B CA 1
ATOM 2372 C C . ARG B 1 101 ? -11.648 9.891 6.52 1 94.69 101 ARG B C 1
ATOM 2374 O O . ARG B 1 101 ? -12.195 9.211 5.645 1 94.69 101 ARG B O 1
ATOM 2381 N N . GLN B 1 102 ? -12.344 10.656 7.293 1 92.56 102 GLN B N 1
ATOM 2382 C CA . GLN B 1 102 ? -13.805 10.695 7.23 1 92.56 102 GLN B CA 1
ATOM 2383 C C . GLN B 1 102 ? -14.281 11.688 6.172 1 92.56 102 GLN B C 1
ATOM 2385 O O . GLN B 1 102 ? -15.461 11.719 5.836 1 92.56 102 GLN B O 1
ATOM 2390 N N . ASN B 1 103 ? -13.359 12.43 5.688 1 92.88 103 ASN B N 1
ATOM 2391 C CA . ASN B 1 103 ? -13.719 13.375 4.629 1 92.88 103 ASN B CA 1
ATOM 2392 C C . ASN B 1 103 ? -14.008 12.656 3.314 1 92.88 103 ASN B C 1
ATOM 2394 O O . ASN B 1 103 ? -13.266 11.758 2.916 1 92.88 103 ASN B O 1
ATOM 2398 N N . SER B 1 104 ? -15.07 12.945 2.609 1 87.75 104 SER B N 1
ATOM 2399 C CA . SER B 1 104 ? -15.492 12.289 1.38 1 87.75 104 SER B CA 1
ATOM 2400 C C . SER B 1 104 ? -14.547 12.594 0.228 1 87.75 104 SER B C 1
ATOM 2402 O O . SER B 1 104 ? -14.312 11.75 -0.636 1 87.75 104 SER B O 1
ATOM 2404 N N . ASP B 1 105 ? -14.062 13.812 0.147 1 93.44 105 ASP B N 1
ATOM 2405 C CA . ASP B 1 105 ? -13.133 14.219 -0.905 1 93.44 105 ASP B CA 1
ATOM 2406 C C . ASP B 1 105 ? -11.688 14.195 -0.407 1 93.44 105 ASP B C 1
ATOM 2408 O O . ASP B 1 105 ? -11.039 15.234 -0.324 1 93.44 105 ASP B O 1
ATOM 2412 N N . PHE B 1 106 ? -11.289 13.039 -0.03 1 96.5 106 PHE B N 1
ATOM 2413 C CA . PHE B 1 106 ? -10 12.836 0.615 1 96.5 106 PHE B CA 1
ATOM 2414 C C . PHE B 1 106 ? -9.266 11.648 -0.008 1 96.5 106 PHE B C 1
ATOM 2416 O O . PHE B 1 106 ? -9.883 10.625 -0.317 1 96.5 106 PHE B O 1
ATOM 2423 N N . LEU B 1 107 ? -7.996 11.797 -0.292 1 97.5 107 LEU B N 1
ATOM 2424 C CA . LEU B 1 107 ? -7.133 10.734 -0.793 1 97.5 107 LEU B CA 1
ATOM 2425 C C . LEU B 1 107 ? -5.902 10.57 0.095 1 97.5 107 LEU B C 1
ATOM 2427 O O . LEU B 1 107 ? -5.172 11.531 0.337 1 97.5 107 LEU B O 1
ATOM 2431 N N . SER B 1 108 ? -5.719 9.438 0.63 1 98.06 108 SER B N 1
ATOM 2432 C CA . SER B 1 108 ? -4.523 9.133 1.411 1 98.06 108 SER B CA 1
ATOM 2433 C C . SER B 1 108 ? -3.539 8.289 0.612 1 98.06 108 SER B C 1
ATOM 2435 O O . SER B 1 108 ? -3.906 7.234 0.085 1 98.06 108 SER B O 1
ATOM 2437 N N . VAL B 1 109 ? -2.291 8.711 0.544 1 98.5 109 VAL B N 1
ATOM 2438 C CA . VAL B 1 109 ? -1.24 8.055 -0.228 1 98.5 109 VAL B CA 1
ATOM 2439 C C . VAL B 1 109 ? -0.05 7.746 0.678 1 98.5 109 VAL B C 1
ATOM 2441 O O . VAL B 1 109 ? 0.318 8.562 1.528 1 98.5 109 VAL B O 1
ATOM 2444 N N . PHE B 1 110 ? 0.54 6.59 0.508 1 98.75 110 PHE B N 1
ATOM 2445 C CA . PHE B 1 110 ? 1.795 6.262 1.174 1 98.75 110 PHE B CA 1
ATOM 2446 C C . PHE B 1 110 ? 2.883 5.945 0.154 1 98.75 110 PHE B C 1
ATOM 2448 O O . PHE B 1 110 ? 2.682 5.129 -0.746 1 98.75 110 PHE B O 1
ATOM 2455 N N . LEU B 1 111 ? 4.004 6.609 0.307 1 98.88 111 LEU B N 1
ATOM 2456 C CA . LEU B 1 111 ? 5.109 6.449 -0.628 1 98.88 111 LEU B CA 1
ATOM 2457 C C . LEU B 1 111 ? 6.297 5.77 0.046 1 98.88 111 LEU B C 1
ATOM 2459 O O . LEU B 1 111 ? 6.746 6.203 1.109 1 98.88 111 LEU B O 1
ATOM 2463 N N . HIS B 1 112 ? 6.75 4.691 -0.529 1 98.75 112 HIS B N 1
ATOM 2464 C CA . HIS B 1 112 ? 7.922 3.957 -0.068 1 98.75 112 HIS B CA 1
ATOM 2465 C C . HIS B 1 112 ? 8.875 3.664 -1.221 1 98.75 112 HIS B C 1
ATOM 2467 O O . HIS B 1 112 ? 8.562 3.943 -2.379 1 98.75 112 HIS B O 1
ATOM 2473 N N . ALA B 1 113 ? 10.07 3.193 -0.88 1 98.69 113 ALA B N 1
ATOM 2474 C CA . ALA B 1 113 ? 11.055 2.898 -1.914 1 98.69 113 ALA B CA 1
ATOM 2475 C C . ALA B 1 113 ? 12.094 1.896 -1.412 1 98.69 113 ALA B C 1
ATOM 2477 O O . ALA B 1 113 ? 12.125 1.574 -0.222 1 98.69 113 ALA B O 1
ATOM 2478 N N . SER B 1 114 ? 12.891 1.409 -2.348 1 97.69 114 SER B N 1
ATOM 2479 C CA . SER B 1 114 ? 13.977 0.499 -1.992 1 97.69 114 SER B CA 1
ATOM 2480 C C . SER B 1 114 ? 15.039 1.208 -1.167 1 97.69 114 SER B C 1
ATOM 2482 O O . SER B 1 114 ? 15.203 2.428 -1.263 1 97.69 114 SER B O 1
ATOM 2484 N N . ALA B 1 115 ? 15.719 0.464 -0.388 1 97.19 115 ALA B N 1
ATOM 2485 C CA . ALA B 1 115 ? 16.797 1.01 0.437 1 97.19 115 ALA B CA 1
ATOM 2486 C C . ALA B 1 115 ? 17.844 1.706 -0.422 1 97.19 115 ALA B C 1
ATOM 2488 O O . ALA B 1 115 ? 18.328 2.787 -0.072 1 97.19 115 ALA B O 1
ATOM 2489 N N . GLU B 1 116 ? 18.203 1.111 -1.521 1 97.5 116 GLU B N 1
ATOM 2490 C CA . GLU B 1 116 ? 19.203 1.675 -2.416 1 97.5 116 GLU B CA 1
ATOM 2491 C C . GLU B 1 116 ? 18.766 3.037 -2.949 1 97.5 116 GLU B C 1
ATOM 2493 O O . GLU B 1 116 ? 19.547 3.998 -2.914 1 97.5 116 GLU B O 1
ATOM 2498 N N . PHE B 1 117 ? 17.578 3.113 -3.432 1 98.25 117 PHE B N 1
ATOM 2499 C CA . PHE B 1 117 ? 17 4.344 -3.965 1 98.25 117 PHE B CA 1
ATOM 2500 C C . PHE B 1 117 ? 17 5.441 -2.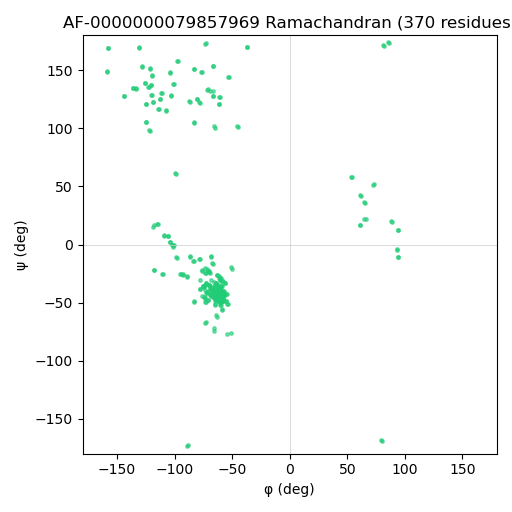906 1 98.25 117 PHE B C 1
ATOM 2502 O O . PHE B 1 117 ? 17.469 6.555 -3.152 1 98.25 117 PHE B O 1
ATOM 2509 N N . LYS B 1 118 ? 16.547 5.156 -1.713 1 98.69 118 LYS B N 1
ATOM 2510 C CA . LYS B 1 118 ? 16.438 6.121 -0.622 1 98.69 118 LYS B CA 1
ATOM 2511 C C . LYS B 1 118 ? 17.812 6.59 -0.158 1 98.69 118 LYS B C 1
ATOM 2513 O O . LYS B 1 118 ? 18.031 7.789 0.026 1 98.69 118 LYS B O 1
ATOM 2518 N N . THR B 1 119 ? 18.703 5.621 -0.042 1 98.56 119 THR B N 1
ATOM 2519 C CA . THR B 1 119 ? 20.047 5.945 0.442 1 98.56 119 THR B CA 1
ATOM 2520 C C . THR B 1 119 ? 20.734 6.91 -0.51 1 98.56 119 THR B C 1
ATOM 2522 O O . THR B 1 119 ? 21.328 7.906 -0.076 1 98.56 119 THR B O 1
ATOM 2525 N N . LYS B 1 120 ? 20.688 6.637 -1.752 1 98.31 120 LYS B N 1
ATOM 2526 C CA . LYS B 1 120 ? 21.312 7.5 -2.754 1 98.31 120 LYS B CA 1
ATOM 2527 C C . LYS B 1 120 ? 20.75 8.914 -2.682 1 98.31 120 LYS B C 1
ATOM 2529 O O . LYS B 1 120 ? 21.5 9.891 -2.721 1 98.31 120 LYS B O 1
ATOM 2534 N N . ARG B 1 121 ? 19.5 9.023 -2.559 1 98.25 121 ARG B N 1
ATOM 2535 C CA . ARG B 1 121 ? 18.844 10.328 -2.504 1 98.25 121 ARG B CA 1
ATOM 2536 C C . ARG B 1 121 ? 19.25 11.102 -1.255 1 98.25 121 ARG B C 1
ATOM 2538 O O . ARG B 1 121 ? 19.562 12.289 -1.329 1 98.25 121 ARG B O 1
ATOM 2545 N N . ILE B 1 122 ? 19.234 10.438 -0.099 1 98.25 122 ILE B N 1
ATOM 2546 C CA . ILE B 1 122 ? 19.531 11.102 1.17 1 98.25 122 ILE B CA 1
ATOM 2547 C C . ILE B 1 122 ? 21 11.508 1.217 1 98.25 122 ILE B C 1
ATOM 2549 O O . ILE B 1 122 ? 21.344 12.578 1.716 1 98.25 122 ILE B O 1
ATOM 2553 N N . MET B 1 123 ? 21.859 10.609 0.631 1 98.56 123 MET B N 1
ATOM 2554 C CA . MET B 1 123 ? 23.266 10.969 0.55 1 98.56 123 MET B CA 1
ATOM 2555 C C . MET B 1 123 ? 23.453 12.281 -0.202 1 98.56 123 MET B C 1
ATOM 2557 O O . MET B 1 123 ? 24.203 13.156 0.241 1 98.56 123 MET B O 1
ATOM 2561 N N . GLN B 1 124 ? 22.75 12.43 -1.234 1 97.88 124 GLN B N 1
ATOM 2562 C CA . GLN B 1 124 ? 22.859 13.609 -2.086 1 97.88 124 GLN B CA 1
ATOM 2563 C C . GLN B 1 124 ? 22.203 14.828 -1.433 1 97.88 124 GLN B C 1
ATOM 2565 O O . GLN B 1 124 ? 22.797 15.906 -1.377 1 97.88 124 GLN B O 1
ATOM 2570 N N . GLN B 1 125 ? 21.062 14.68 -0.894 1 96.38 125 GLN B N 1
ATOM 2571 C CA . GLN B 1 125 ? 20.281 15.781 -0.363 1 96.38 125 GLN B CA 1
ATOM 2572 C C . GLN B 1 125 ? 20.875 16.328 0.931 1 96.38 125 GLN B C 1
ATOM 2574 O 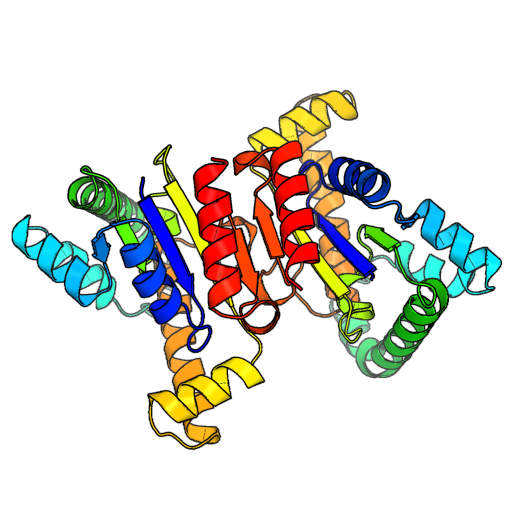O . GLN B 1 125 ? 20.859 17.531 1.176 1 96.38 125 GLN B O 1
ATOM 2579 N N . GLU B 1 126 ? 21.328 15.391 1.752 1 96.12 126 GLU B N 1
ATOM 2580 C CA . GLU B 1 126 ? 21.797 15.773 3.076 1 96.12 126 GLU B CA 1
ATOM 2581 C C . GLU B 1 126 ? 23.328 15.82 3.117 1 96.12 126 GLU B C 1
ATOM 2583 O O . GLU B 1 126 ? 23.922 16.125 4.156 1 96.12 126 GLU B O 1
ATOM 2588 N N . ASN B 1 127 ? 23.938 15.516 2.006 1 97.38 127 ASN B N 1
ATOM 2589 C CA . ASN B 1 127 ? 25.391 15.484 1.922 1 97.38 127 ASN B CA 1
ATOM 2590 C C . ASN B 1 127 ? 26 14.586 3.002 1 97.38 127 ASN B C 1
ATOM 2592 O O . ASN B 1 127 ? 26.844 15.031 3.783 1 97.38 127 ASN B O 1
ATOM 2596 N N . LEU B 1 128 ? 25.594 13.336 2.994 1 98.25 128 LEU B N 1
ATOM 2597 C CA . LEU B 1 128 ? 26.031 12.336 3.959 1 98.25 128 LEU B CA 1
ATOM 2598 C C . LEU B 1 128 ? 26.703 11.164 3.254 1 98.25 128 LEU B C 1
ATOM 2600 O O . LEU B 1 128 ? 26.438 10.898 2.078 1 98.25 128 LEU B O 1
ATOM 2604 N N . ASN B 1 129 ? 27.625 10.531 3.975 1 98.19 129 ASN B N 1
ATOM 2605 C CA . ASN B 1 129 ? 28.078 9.242 3.475 1 98.19 129 ASN B CA 1
ATOM 2606 C C . ASN B 1 129 ? 27.016 8.156 3.668 1 98.19 129 ASN B C 1
ATOM 2608 O O . ASN B 1 129 ? 25.984 8.398 4.289 1 98.19 129 ASN B O 1
ATOM 2612 N N . LYS B 1 130 ? 27.25 7.012 3.143 1 98.12 130 LYS B N 1
ATOM 2613 C CA . LYS B 1 130 ? 26.266 5.934 3.117 1 98.12 130 LYS B CA 1
ATOM 2614 C C . LYS B 1 130 ? 25.828 5.551 4.531 1 98.12 130 LYS B C 1
ATOM 2616 O O . LYS B 1 130 ? 24.641 5.453 4.812 1 98.12 130 LYS B O 1
ATOM 2621 N N . GLN B 1 131 ? 26.719 5.359 5.395 1 98.06 131 GLN B N 1
ATOM 2622 C CA . GLN B 1 131 ? 26.438 4.934 6.762 1 98.06 131 GLN B CA 1
ATOM 2623 C C . GLN B 1 131 ? 25.578 5.965 7.492 1 98.06 131 GLN B C 1
ATOM 2625 O O . GLN B 1 131 ? 24.578 5.617 8.125 1 98.06 131 GLN B O 1
ATOM 2630 N N . ASN B 1 132 ? 25.984 7.199 7.402 1 98.06 132 ASN B N 1
ATOM 2631 C CA . ASN B 1 132 ? 25.234 8.266 8.062 1 98.06 132 ASN B CA 1
ATOM 2632 C C . ASN B 1 132 ? 23.844 8.43 7.465 1 98.06 132 ASN B C 1
ATOM 2634 O O . ASN B 1 132 ? 22.875 8.75 8.172 1 98.06 132 ASN B O 1
ATOM 2638 N N . ALA B 1 133 ? 23.75 8.242 6.219 1 98.12 133 ALA B N 1
ATOM 2639 C CA . ALA B 1 133 ? 22.453 8.312 5.543 1 98.12 133 ALA B CA 1
ATOM 2640 C C . ALA B 1 133 ? 21.5 7.23 6.059 1 98.12 133 ALA B C 1
ATOM 2642 O O . ALA B 1 133 ? 20.328 7.5 6.332 1 98.12 133 ALA B O 1
ATOM 2643 N N . LEU B 1 134 ? 22.016 6.059 6.18 1 97.88 134 LEU B N 1
ATOM 2644 C CA . LEU B 1 134 ? 21.234 4.934 6.68 1 97.88 134 LEU B CA 1
ATOM 2645 C C . LEU B 1 134 ? 20.766 5.195 8.102 1 97.88 134 LEU B C 1
ATOM 2647 O O . LEU B 1 134 ? 19.594 4.949 8.43 1 97.88 134 LEU B O 1
ATOM 2651 N N . GLU B 1 135 ? 21.609 5.688 8.891 1 97.44 135 GLU B N 1
ATOM 2652 C CA . GLU B 1 135 ? 21.266 6.004 10.273 1 97.44 135 GLU B CA 1
ATOM 2653 C C . GLU B 1 135 ? 20.219 7.113 10.344 1 97.44 135 GLU B C 1
ATOM 2655 O O . GLU B 1 135 ? 19.281 7.039 11.141 1 97.44 135 GLU B O 1
ATOM 2660 N N . TYR B 1 136 ? 20.484 8.102 9.547 1 96.88 136 TYR B N 1
ATOM 2661 C CA . TYR B 1 136 ? 19.547 9.211 9.461 1 96.88 136 TYR B CA 1
ATOM 2662 C C . TYR B 1 136 ? 18.141 8.719 9.094 1 96.88 136 TYR B C 1
ATOM 2664 O O . TYR B 1 136 ? 17.156 9.086 9.742 1 96.88 136 TYR B O 1
ATOM 2672 N N . MET B 1 137 ? 18.047 7.918 8.102 1 97.75 137 MET B N 1
ATOM 2673 C CA . MET B 1 137 ? 16.766 7.395 7.617 1 97.75 137 MET B CA 1
ATOM 2674 C C . MET B 1 137 ? 16.094 6.531 8.68 1 97.75 137 MET B C 1
ATOM 2676 O O . MET B 1 137 ? 14.883 6.633 8.891 1 97.75 137 MET B O 1
ATOM 2680 N N . GLU B 1 138 ? 16.828 5.691 9.281 1 96.75 138 GLU B N 1
ATOM 2681 C CA . GLU B 1 138 ? 16.297 4.82 10.328 1 96.75 138 GLU B CA 1
ATOM 2682 C C . GLU B 1 138 ? 15.711 5.633 11.477 1 96.75 138 GLU B C 1
ATOM 2684 O O . GLU B 1 138 ? 14.602 5.348 11.953 1 96.75 138 GLU B O 1
ATOM 2689 N N . LEU B 1 139 ? 16.453 6.586 11.914 1 95 139 LEU B N 1
ATOM 2690 C CA . LEU B 1 139 ? 16.016 7.438 13.016 1 95 139 LEU B CA 1
ATOM 2691 C C . LEU B 1 139 ? 14.719 8.172 12.641 1 95 139 LEU B C 1
ATOM 2693 O O . LEU B 1 139 ? 13.75 8.148 13.398 1 95 139 LEU B O 1
ATOM 2697 N N . GLU B 1 140 ? 14.742 8.773 11.484 1 94.5 140 GLU B N 1
ATOM 2698 C CA . GLU B 1 140 ? 13.578 9.531 11.031 1 94.5 140 GLU B CA 1
ATOM 2699 C C . GLU B 1 140 ? 12.352 8.641 10.906 1 94.5 140 GLU B C 1
ATOM 2701 O O . GLU B 1 140 ? 11.266 9 11.383 1 94.5 140 GLU B O 1
ATOM 2706 N N . ASP B 1 141 ? 12.516 7.512 10.328 1 95.88 141 ASP B N 1
ATOM 2707 C CA . ASP B 1 141 ? 11.375 6.633 10.086 1 95.88 141 ASP B CA 1
ATOM 2708 C C . ASP B 1 141 ? 10.898 5.984 11.383 1 95.88 141 ASP B C 1
ATOM 2710 O O . ASP B 1 141 ? 9.703 5.742 11.562 1 95.88 141 ASP B O 1
ATOM 2714 N N . THR B 1 142 ? 11.805 5.68 12.266 1 94.19 142 THR B N 1
ATOM 2715 C CA . THR B 1 142 ? 11.422 5.18 13.578 1 94.19 142 THR B CA 1
ATOM 2716 C C . THR B 1 142 ? 10.57 6.207 14.32 1 94.19 142 THR B C 1
ATOM 2718 O O . THR B 1 142 ? 9.562 5.859 14.938 1 94.19 142 THR B O 1
ATOM 2721 N N . ASN B 1 143 ? 11 7.43 14.242 1 90.38 143 ASN B N 1
ATOM 2722 C CA . ASN B 1 143 ? 10.242 8.508 14.867 1 90.38 143 ASN B CA 1
ATOM 2723 C C . ASN B 1 143 ? 8.852 8.641 14.25 1 90.38 143 ASN B C 1
ATOM 2725 O O . ASN B 1 143 ? 7.859 8.805 14.969 1 90.38 143 ASN B O 1
ATOM 2729 N N . ARG B 1 144 ? 8.766 8.555 12.953 1 91.56 144 ARG B N 1
ATOM 2730 C CA . ARG B 1 144 ? 7.48 8.641 12.258 1 91.56 144 ARG B CA 1
ATOM 2731 C C . ARG B 1 144 ? 6.57 7.477 12.648 1 91.56 144 ARG B C 1
ATOM 2733 O O . ARG B 1 144 ? 5.383 7.672 12.906 1 91.56 144 ARG B O 1
ATOM 2740 N N . GLU B 1 145 ? 7.145 6.336 12.641 1 92.31 145 GLU B N 1
ATOM 2741 C CA . GLU B 1 145 ? 6.387 5.141 13.008 1 92.31 145 GLU B CA 1
ATOM 2742 C C . GLU B 1 145 ? 5.879 5.227 14.438 1 92.31 145 GLU B C 1
ATOM 2744 O O . GLU B 1 145 ? 4.711 4.93 14.711 1 92.31 145 GLU B O 1
ATOM 2749 N N . SER B 1 146 ? 6.73 5.57 15.352 1 87.06 146 SER B N 1
ATOM 2750 C CA . SER B 1 146 ? 6.359 5.699 16.75 1 87.06 146 SER B CA 1
ATOM 2751 C C . SER B 1 146 ? 5.25 6.723 16.938 1 87.06 146 SER B C 1
ATOM 2753 O O . SER B 1 146 ? 4.301 6.484 17.688 1 87.06 146 SER B O 1
ATOM 2755 N N . PHE B 1 147 ? 5.418 7.785 16.281 1 83.69 147 PHE B N 1
ATOM 2756 C CA . PHE B 1 147 ? 4.414 8.844 16.328 1 83.69 147 PHE B CA 1
ATOM 2757 C C . PHE B 1 147 ? 3.068 8.328 15.828 1 83.69 147 PHE B C 1
ATOM 2759 O O . PHE B 1 147 ? 2.049 8.484 16.5 1 83.69 147 PHE B O 1
ATOM 2766 N N . HIS B 1 148 ? 3.096 7.77 14.734 1 89.44 148 HIS B N 1
ATOM 2767 C CA . HIS B 1 148 ? 1.886 7.262 14.102 1 89.44 148 HIS B CA 1
ATOM 2768 C C . HIS B 1 148 ? 1.198 6.219 14.977 1 89.44 148 HIS B C 1
ATOM 2770 O O . HIS B 1 148 ? -0.014 6.293 15.195 1 89.44 148 HIS B O 1
ATOM 2776 N N . ASN B 1 149 ? 1.975 5.297 15.43 1 84.31 149 ASN B N 1
ATOM 2777 C CA . ASN B 1 149 ? 1.438 4.242 16.281 1 84.31 149 ASN B CA 1
ATOM 2778 C C . ASN B 1 149 ? 0.817 4.812 17.547 1 84.31 149 ASN B C 1
ATOM 2780 O O . ASN B 1 149 ? -0.229 4.34 18 1 84.31 149 ASN B O 1
ATOM 2784 N N . TYR B 1 150 ? 1.398 5.742 18.062 1 81.44 150 TYR B N 1
ATOM 2785 C CA . TYR B 1 150 ? 0.941 6.363 19.297 1 81.44 150 TYR B CA 1
ATOM 2786 C C . TYR B 1 150 ? -0.406 7.051 19.109 1 81.44 150 TYR B C 1
ATOM 2788 O O . TYR B 1 150 ? -1.324 6.871 19.906 1 81.44 150 TYR B O 1
ATOM 2796 N N . TYR B 1 151 ? -0.536 7.73 18.078 1 84.75 151 TYR B N 1
ATOM 2797 C CA . TYR B 1 151 ? -1.713 8.578 17.906 1 84.75 151 TYR B CA 1
ATOM 2798 C C . TYR B 1 151 ? -2.848 7.801 17.234 1 84.75 151 TYR B C 1
ATOM 2800 O O . TYR B 1 151 ? -4.023 8.094 17.469 1 84.75 151 TYR B O 1
ATOM 2808 N N . THR B 1 152 ? -2.564 6.816 16.453 1 88.69 152 THR B N 1
ATOM 2809 C CA . THR B 1 152 ? -3.615 6.223 15.625 1 88.69 152 THR B CA 1
ATOM 2810 C C . THR B 1 152 ? -3.824 4.754 15.992 1 88.69 152 THR B C 1
ATOM 2812 O O . THR B 1 152 ? -4.859 4.168 15.664 1 88.69 152 THR B O 1
ATOM 2815 N N . ASN B 1 153 ? -2.863 4.074 16.594 1 87.06 153 ASN B N 1
ATOM 2816 C CA . ASN B 1 153 ? -2.854 2.635 16.828 1 87.06 153 ASN B CA 1
ATOM 2817 C C . ASN B 1 153 ? -2.898 1.851 15.516 1 87.06 153 ASN B C 1
ATOM 2819 O O . ASN B 1 153 ? -3.387 0.72 15.477 1 87.06 153 ASN B O 1
ATOM 2823 N N . GLU B 1 154 ? -2.602 2.527 14.445 1 92.25 154 GLU B N 1
ATOM 2824 C CA . GLU B 1 154 ? -2.473 1.907 13.133 1 92.25 154 GLU B CA 1
ATOM 2825 C C . GLU B 1 154 ? -1.007 1.754 12.734 1 92.25 154 GLU B C 1
ATOM 2827 O O . GLU B 1 154 ? -0.164 2.562 13.133 1 92.25 154 GLU B O 1
ATOM 2832 N N . LYS B 1 155 ? -0.771 0.756 12.023 1 92.5 155 LYS B N 1
ATOM 2833 C CA . LYS B 1 155 ? 0.609 0.51 11.617 1 92.5 155 LYS B CA 1
ATOM 2834 C C . LYS B 1 155 ? 1.008 1.415 10.453 1 92.5 155 LYS B C 1
ATOM 2836 O O . LYS B 1 155 ? 0.393 1.371 9.383 1 92.5 155 LYS B O 1
ATOM 2841 N N . TRP B 1 156 ? 2.039 2.166 10.695 1 95.19 156 TRP B N 1
ATOM 2842 C CA . TRP B 1 156 ? 2.582 3.064 9.68 1 95.19 156 TRP B CA 1
ATOM 2843 C C . TRP B 1 156 ? 3.064 2.285 8.461 1 95.19 156 TRP B C 1
ATOM 2845 O O . TRP B 1 156 ? 3.82 1.318 8.602 1 95.19 156 TRP B O 1
ATOM 2855 N N . GLY B 1 157 ? 2.488 2.6 7.277 1 96.62 157 GLY B N 1
ATOM 2856 C CA . GLY B 1 157 ? 2.947 1.98 6.043 1 96.62 157 GLY B CA 1
ATOM 2857 C C . GLY B 1 157 ? 2.154 0.744 5.668 1 96.62 157 GLY B C 1
ATOM 2858 O O . GLY B 1 157 ? 2.309 0.212 4.566 1 96.62 157 GLY B O 1
ATOM 2859 N N . ASP B 1 158 ? 1.31 0.254 6.574 1 97.06 158 ASP B N 1
ATOM 2860 C CA . ASP B 1 158 ? 0.413 -0.845 6.23 1 97.06 158 ASP B CA 1
ATOM 2861 C C . ASP B 1 158 ? -0.625 -0.406 5.199 1 97.06 158 ASP B C 1
ATOM 2863 O O . ASP B 1 158 ? -1.339 0.577 5.41 1 97.06 158 ASP B O 1
ATOM 2867 N N . SER B 1 159 ? -0.734 -1.156 4.129 1 98.25 159 SER B N 1
ATOM 2868 C CA . SER B 1 159 ? -1.514 -0.731 2.971 1 98.25 159 SER B CA 1
ATOM 2869 C C . SER B 1 159 ? -2.977 -0.512 3.34 1 98.25 159 SER B C 1
ATOM 2871 O O . SER B 1 159 ? -3.652 0.333 2.748 1 98.25 159 SER B O 1
ATOM 2873 N N . ILE B 1 160 ? -3.521 -1.217 4.305 1 97 160 ILE B N 1
ATOM 2874 C CA . ILE B 1 160 ? -4.949 -1.225 4.598 1 97 160 ILE B CA 1
ATOM 2875 C C . ILE B 1 160 ? -5.371 0.134 5.152 1 97 160 ILE B C 1
ATOM 2877 O O . ILE B 1 160 ? -6.562 0.423 5.27 1 97 160 ILE B O 1
ATOM 2881 N N . TYR B 1 161 ? -4.391 0.999 5.477 1 97.06 161 TYR B N 1
ATOM 2882 C CA . TYR B 1 161 ? -4.73 2.275 6.098 1 97.06 161 TYR B CA 1
ATOM 2883 C C . TYR B 1 161 ? -4.613 3.416 5.094 1 97.06 161 TYR B C 1
ATOM 2885 O O . TYR B 1 161 ? -4.781 4.586 5.449 1 97.06 161 TYR B O 1
ATOM 2893 N N . TYR B 1 162 ? -4.293 3.135 3.875 1 98 162 TYR B N 1
ATOM 2894 C CA . TYR B 1 162 ? -4.129 4.129 2.82 1 98 162 TYR B CA 1
ATOM 2895 C C . TYR B 1 162 ? -4.949 3.758 1.59 1 98 162 TYR B C 1
ATOM 2897 O O . TYR B 1 162 ? -5.191 2.578 1.331 1 98 162 TYR B O 1
ATOM 2905 N N . ASP B 1 163 ? -5.34 4.75 0.816 1 97.31 163 ASP B N 1
ATOM 2906 C CA . ASP B 1 163 ? -6.07 4.504 -0.422 1 97.31 163 ASP B CA 1
ATOM 2907 C C . ASP B 1 163 ? -5.141 3.977 -1.514 1 97.31 163 ASP B C 1
ATOM 2909 O O . ASP B 1 163 ? -5.547 3.152 -2.338 1 97.31 163 ASP B O 1
ATOM 2913 N N . LEU B 1 164 ? -3.949 4.516 -1.477 1 97.75 164 LEU B N 1
ATOM 2914 C CA . LEU B 1 164 ? -2.953 4.207 -2.496 1 97.75 164 LEU B CA 1
ATOM 2915 C C . LEU B 1 164 ? -1.554 4.156 -1.89 1 97.75 164 LEU B C 1
ATOM 2917 O O . LEU B 1 164 ? -1.162 5.059 -1.146 1 97.75 164 LEU B O 1
ATOM 2921 N N . CYS B 1 165 ? -0.843 3.078 -2.133 1 98.56 165 CYS B N 1
ATOM 2922 C CA . CYS B 1 165 ? 0.575 2.99 -1.802 1 98.56 165 CYS B CA 1
ATOM 2923 C C . CYS B 1 165 ? 1.411 2.725 -3.047 1 98.56 165 CYS B C 1
ATOM 2925 O O . CYS B 1 165 ? 1.048 1.89 -3.877 1 98.56 165 CYS B O 1
ATOM 2927 N N . ILE B 1 166 ? 2.564 3.438 -3.166 1 98.38 166 ILE B N 1
ATOM 2928 C CA . ILE B 1 166 ? 3.344 3.367 -4.398 1 98.38 166 ILE B CA 1
ATOM 2929 C C . ILE B 1 166 ? 4.824 3.221 -4.062 1 98.38 166 ILE B C 1
ATOM 2931 O O . ILE B 1 166 ? 5.348 3.928 -3.197 1 98.38 166 ILE B O 1
ATOM 2935 N N . ASP B 1 167 ? 5.48 2.318 -4.75 1 98.25 167 ASP B N 1
ATOM 2936 C CA . ASP B 1 167 ? 6.934 2.219 -4.711 1 98.25 167 ASP B CA 1
ATOM 2937 C C . ASP B 1 167 ? 7.578 3.215 -5.672 1 98.25 167 ASP B C 1
ATOM 2939 O O . ASP B 1 167 ? 7.641 2.969 -6.879 1 98.25 167 ASP B O 1
ATOM 2943 N N . THR B 1 168 ? 8.102 4.238 -5.133 1 98.38 168 THR B N 1
ATOM 2944 C CA . THR B 1 168 ? 8.633 5.305 -5.977 1 98.38 168 THR B CA 1
ATOM 2945 C C . THR B 1 168 ? 9.922 4.867 -6.656 1 98.38 168 THR B C 1
ATOM 2947 O O . THR B 1 168 ? 10.352 5.477 -7.641 1 98.38 168 THR B O 1
ATOM 2950 N N . SER B 1 169 ? 10.609 3.852 -6.125 1 97.38 169 SER B N 1
ATOM 2951 C CA . SER B 1 169 ? 11.812 3.355 -6.785 1 97.38 169 SER B CA 1
ATOM 2952 C C . SER B 1 169 ? 11.469 2.568 -8.047 1 97.38 169 SER B C 1
ATOM 2954 O O . SER B 1 169 ? 12.297 2.449 -8.953 1 97.38 169 SER B O 1
ATOM 2956 N N . LYS B 1 170 ? 10.266 2.043 -8.078 1 95.88 170 LYS B N 1
ATOM 2957 C CA . LYS B 1 170 ? 9.789 1.29 -9.234 1 95.88 170 LYS B CA 1
ATOM 2958 C C . LYS B 1 170 ? 9.367 2.225 -10.367 1 95.88 170 LYS B C 1
ATOM 2960 O O . LYS B 1 170 ? 9.688 1.988 -11.531 1 95.88 170 LYS B O 1
ATOM 2965 N N . PHE B 1 171 ? 8.734 3.348 -10 1 95.25 171 PHE B N 1
ATOM 2966 C CA . PHE B 1 171 ? 8.07 4.164 -11.008 1 95.25 171 PHE B CA 1
ATOM 2967 C C . PHE B 1 171 ? 8.805 5.48 -11.219 1 95.25 171 PHE B C 1
ATOM 2969 O O . PHE B 1 171 ? 8.695 6.102 -12.273 1 95.25 171 PHE B O 1
ATOM 2976 N N . GLY B 1 172 ? 9.555 5.957 -10.195 1 95.81 172 GLY B N 1
ATOM 2977 C CA . GLY B 1 172 ? 10.164 7.277 -10.234 1 95.81 172 GLY B CA 1
ATOM 2978 C C . GLY B 1 172 ? 9.234 8.383 -9.773 1 95.81 172 GLY B C 1
ATOM 2979 O O . GLY B 1 172 ? 8.039 8.156 -9.586 1 95.81 172 GLY B O 1
ATOM 2980 N N . ILE B 1 173 ? 9.766 9.57 -9.672 1 97.44 173 ILE B N 1
ATOM 2981 C CA . ILE B 1 173 ? 9.07 10.719 -9.094 1 97.44 173 ILE B CA 1
ATOM 2982 C C . ILE B 1 173 ? 7.965 11.172 -10.047 1 97.44 173 ILE B C 1
ATOM 2984 O O . ILE B 1 173 ? 6.801 11.281 -9.648 1 97.44 173 ILE B O 1
ATOM 2988 N N . GLU B 1 174 ? 8.242 11.32 -11.273 1 96.62 174 GLU B N 1
ATOM 2989 C CA . GLU B 1 174 ? 7.32 11.906 -12.242 1 96.62 174 GLU B CA 1
ATOM 2990 C C . GLU B 1 174 ? 6.129 10.992 -12.492 1 96.62 174 GLU B C 1
ATOM 2992 O O . GLU B 1 174 ? 4.984 11.445 -12.539 1 96.62 174 GLU B O 1
ATOM 2997 N N . LYS B 1 175 ? 6.406 9.75 -12.641 1 95.06 175 LYS B N 1
ATOM 2998 C CA . LYS B 1 175 ? 5.32 8.812 -12.891 1 95.06 175 LYS B CA 1
ATOM 2999 C C . LYS B 1 175 ? 4.438 8.641 -11.664 1 95.06 175 LYS B C 1
ATOM 3001 O O . LYS B 1 175 ? 3.225 8.453 -11.781 1 95.06 175 LYS B O 1
ATOM 3006 N N . THR B 1 176 ? 5.051 8.688 -10.523 1 97.06 176 THR B N 1
ATOM 3007 C CA . THR B 1 176 ? 4.273 8.641 -9.289 1 97.06 176 THR B CA 1
ATOM 3008 C C . THR B 1 176 ? 3.297 9.805 -9.219 1 97.06 176 THR B C 1
ATOM 3010 O O . THR B 1 176 ? 2.127 9.633 -8.875 1 97.06 176 THR B O 1
ATOM 3013 N N . ILE B 1 177 ? 3.764 10.977 -9.602 1 97.12 177 ILE B N 1
ATOM 3014 C CA . ILE B 1 177 ? 2.91 12.156 -9.625 1 97.12 177 ILE B CA 1
ATOM 3015 C C . ILE B 1 177 ? 1.746 11.938 -10.594 1 97.12 177 ILE B C 1
ATOM 3017 O O . ILE B 1 177 ? 0.593 12.219 -10.258 1 97.12 177 ILE B O 1
ATOM 3021 N N . LYS B 1 178 ? 2.037 11.383 -11.695 1 93.38 178 LYS B N 1
ATOM 3022 C CA . LYS B 1 178 ? 1.001 11.117 -12.688 1 93.38 178 LYS B CA 1
ATOM 3023 C C . LYS B 1 178 ? -0.024 10.117 -12.156 1 93.38 178 LYS B C 1
ATOM 3025 O O . LYS B 1 178 ? -1.223 10.258 -12.406 1 93.38 178 LYS B O 1
ATOM 3030 N N . PHE B 1 179 ? 0.448 9.172 -11.414 1 92.56 179 PHE B N 1
ATOM 3031 C CA . PHE B 1 179 ? -0.446 8.188 -10.812 1 92.56 179 PHE B CA 1
ATOM 3032 C C . PHE B 1 179 ? -1.426 8.859 -9.859 1 92.56 179 PHE B C 1
ATOM 3034 O O . PHE B 1 179 ? -2.629 8.594 -9.914 1 92.56 179 PHE B O 1
ATOM 3041 N N . ILE B 1 180 ? -0.889 9.695 -9.062 1 95.44 180 ILE B N 1
ATOM 3042 C CA . ILE B 1 180 ? -1.722 10.336 -8.055 1 95.44 180 ILE B CA 1
ATOM 3043 C C . ILE B 1 180 ? -2.723 11.273 -8.734 1 95.44 180 ILE B C 1
ATOM 3045 O O . ILE B 1 180 ? -3.896 11.312 -8.359 1 95.44 180 ILE B O 1
ATOM 3049 N N . ILE B 1 181 ? -2.266 11.953 -9.773 1 94.31 181 ILE B N 1
ATOM 3050 C CA . ILE B 1 181 ? -3.15 12.844 -10.516 1 94.31 181 ILE B CA 1
ATOM 3051 C C . ILE B 1 181 ? -4.277 12.039 -11.156 1 94.31 181 ILE B C 1
ATOM 3053 O O . ILE B 1 181 ? -5.441 12.445 -11.109 1 94.31 181 ILE B O 1
ATOM 3057 N N . ASN B 1 182 ? -3.914 10.898 -11.711 1 89.94 182 ASN B N 1
ATOM 3058 C CA . ASN B 1 182 ? -4.93 10.039 -12.297 1 89.94 182 ASN B CA 1
ATOM 3059 C C . ASN B 1 182 ? -5.918 9.531 -11.25 1 89.94 182 ASN B C 1
ATOM 3061 O O . ASN B 1 182 ? -7.113 9.43 -11.523 1 89.94 182 ASN B O 1
ATOM 3065 N N . ALA B 1 183 ? -5.383 9.227 -10.078 1 90.44 183 ALA B N 1
ATOM 3066 C CA . ALA B 1 183 ? -6.242 8.773 -8.992 1 90.44 183 ALA B CA 1
ATOM 3067 C C . ALA B 1 183 ? -7.254 9.844 -8.602 1 90.44 183 ALA B C 1
ATOM 3069 O O . ALA B 1 183 ? -8.438 9.547 -8.398 1 90.44 183 ALA B O 1
ATOM 3070 N N . ILE B 1 184 ? -6.824 11.055 -8.594 1 91.06 184 ILE B N 1
ATOM 3071 C CA . ILE B 1 184 ? -7.66 12.188 -8.227 1 91.06 184 ILE B CA 1
ATOM 3072 C C . ILE B 1 184 ? -8.742 12.398 -9.281 1 91.06 184 ILE B C 1
ATOM 3074 O O . ILE B 1 184 ? -9.906 12.633 -8.945 1 91.06 184 ILE B O 1
ATOM 3078 N N . LYS B 1 185 ? -8.344 12.234 -10.508 1 85.5 185 LYS B N 1
ATOM 3079 C CA . LYS B 1 185 ? -9.273 12.469 -11.609 1 85.5 185 LYS B CA 1
ATOM 3080 C C . LYS B 1 185 ? -10.344 11.391 -11.672 1 85.5 185 LYS B C 1
ATOM 3082 O O . LYS B 1 185 ? -11.414 11.594 -12.258 1 85.5 185 LYS B O 1
ATOM 3087 N N . ASN B 1 186 ? -10.031 10.266 -11.109 1 78 186 ASN B N 1
ATOM 3088 C CA . ASN B 1 186 ? -10.945 9.141 -11.195 1 78 186 ASN B CA 1
ATOM 3089 C C . ASN B 1 186 ? -11.664 8.891 -9.867 1 78 186 ASN B C 1
ATOM 3091 O O . ASN B 1 186 ? -12.227 7.812 -9.656 1 78 186 ASN B O 1
ATOM 3095 N N . LEU B 1 187 ? -11.508 9.773 -8.891 1 77.62 187 LEU B N 1
ATOM 3096 C CA . LEU B 1 187 ? -12.273 9.68 -7.652 1 77.62 187 LEU B CA 1
ATOM 3097 C C . LEU B 1 187 ? -13.719 10.125 -7.871 1 77.62 187 LEU B C 1
ATOM 3099 O O . LEU B 1 187 ? -13.984 11 -8.695 1 77.62 187 LEU B O 1
#

Organism: NCBI:txid32024

InterPro domains:
  IPR027417 P-loop containing nucleoside triphosphate hydrolase [G3DSA:3.40.50.300] (1-186)
  IPR027417 P-loop containing nucleoside triphosphate hydrolase [SSF52540] (1-187)

pLDDT: mean 89.91, std 14.56, range [39.25, 98.88]

Secondary structure (DSSP, 8-state):
-EEEEEE-TTSSHHHHHHHHHHHHTPEEE-HHHHHHHHHHTT-HHHHHHHHH-----TTHHHHTHHHHHHHHHHHHHHHHHHHTTT--EEEESTTHHHHTTT-SSEEEEEEE--HHHHHHHHHHHHT--HHHHHHHHHHHHHHHHHHHHHHH-S-TTBGGG-SEEEEHHHH-HHHHHHHHHHHHHT-/-EEEEEE-TTSSHHHHHHHHHHHHTPEEE-HHHHHHHHHHTT-HHHHHHHHH-----TTHHHHTHHHHHHHHHHHHHHHHHHHTTT--EEEESTTHHHHTTT-SSEEEEEEE--HHHHHHHHHHHHT--HHHHHHHHHHHHHHHHHHHHHHH-SPTTBGGG-SEEEEHHHH-HHHHHHHHHHHHHT-

Radius of gyration: 21.76 Å; Cα contacts (8 Å, |Δi|>4): 558; chains: 2; bounding box: 54×64×55 Å

Nearest PDB structures (foldseek):
  3fdi-assembly1_A  TM=8.904E-01  e=1.258E-15  Eubacterium ventriosum ATCC 27560
  3fdi-assembly1_B  TM=8.165E-01  e=7.273E-16  Eubacterium ventriosum ATCC 27560
  3hdt-assembly1_B  TM=8.462E-01  e=3.632E-13  [Clostridium] symbiosum ATCC 14940
  1vht-assembly3_C  TM=5.412E-01  e=9.868E-06  Escherichia coli
  6n39-assembly1_A  TM=4.962E-01  e=7.366E-05  Mycobacterium avium subsp. paratuberculosis K-10